Protein AF-A0AAW5D1I9-F1 (afdb_monomer_lite)

Secondary structure (DSSP, 8-state):
--TT--S-HHHHHHHHHHHHHHHHHHHHHHHHHHTTSTTHHHHHHHHHHHHHHHS-HHHHTTS-TTHHHHHHHHHHHHHHHHHHHHH---HHHHHHHHHHHHHHHTT-PPPPPPGGGTTSGGGTTS-GGGG--HHHHHHHHHHHHHHHHHT--THHHHHHHHHHHHHHHTTTTTTPPPGGGT-B-TTSEEEEEE--HHHHHHHHHHHHSGGGGTSSS-HHHHHHHTSHHHHTTT--S-HHHHHHHHHHHTTSPPSS-GGGGSS----SSGGGT-EEEEEEEE--PPPPSEEEETTEEEE-HHHHHTT------SS----SS---HHHHHHHHHHTS-TTTTT-HHHHHTT--

Sequence (352 aa):
MDPSNTFSKAEKAAAYEKWHALDQRALSELKRNALNDDNAMTSFEAALYTHSQTFSELGKAMLPDDYLSQAQSHFESALQDMNLSAHTMSNQAEHYYSLMVTDLFAGNEPKVHNGAEGMSSHNLERSNYDFLTHKDRFMLADMYQYADKNDIDFEYIQKLASDIGNYRRHDDGKLLSNFNEGHFNTEGQKLTVAFTQRDQASIDRLMNNDALSSSALDAGFVSFITDPGLGALSHQGSYQFLAHIAEVTAGIATSDSATQFKTFTEASSINERYVMTQSEESISLPEPDVTCKNGVCEVTEKGRKNGVTLTQNTQVLAPPIEFKPAQFDTLLHLQTDPDIQKSVWFEWLLEK

Structure (mmCIF, N/CA/C/O backbone):
data_AF-A0AAW5D1I9-F1
#
_entry.id   AF-A0AAW5D1I9-F1
#
loop_
_atom_site.group_PDB
_atom_site.id
_atom_site.type_symbol
_atom_site.label_atom_id
_atom_site.label_alt_id
_atom_site.label_comp_id
_atom_site.label_asym_id
_atom_site.label_entity_id
_atom_site.label_seq_id
_atom_site.pdbx_PDB_ins_code
_atom_site.Cartn_x
_atom_site.Cartn_y
_atom_site.Cartn_z
_atom_site.occupancy
_atom_site.B_iso_or_equiv
_atom_site.auth_seq_id
_atom_site.auth_comp_id
_atom_site.auth_asym_id
_atom_site.auth_atom_id
_atom_site.pdbx_PDB_model_num
ATOM 1 N N . MET A 1 1 ? 37.135 -8.960 9.702 1.00 53.12 1 MET A N 1
ATOM 2 C CA . MET A 1 1 ? 36.956 -8.893 8.246 1.00 53.12 1 MET A CA 1
ATOM 3 C C . MET A 1 1 ? 38.333 -8.557 7.762 1.00 53.12 1 MET A C 1
ATOM 5 O O . MET A 1 1 ? 38.822 -7.503 8.141 1.00 53.12 1 MET A O 1
ATOM 9 N N . ASP A 1 2 ? 38.965 -9.496 7.057 1.00 48.34 2 ASP A N 1
ATOM 10 C CA . ASP A 1 2 ? 40.226 -9.254 6.362 1.00 48.34 2 ASP A CA 1
ATOM 11 C C . ASP A 1 2 ? 41.348 -8.693 7.258 1.00 48.34 2 ASP A C 1
ATOM 13 O O . ASP A 1 2 ? 41.690 -7.512 7.203 1.00 48.34 2 ASP A O 1
ATOM 17 N N . PRO A 1 3 ? 41.955 -9.560 8.093 1.00 51.09 3 PRO A N 1
ATOM 18 C CA . PRO A 1 3 ? 43.163 -9.207 8.844 1.00 51.09 3 PRO A CA 1
ATOM 19 C C . PRO A 1 3 ? 44.322 -8.752 7.932 1.00 51.09 3 PRO A C 1
ATOM 21 O O . PRO A 1 3 ? 45.296 -8.186 8.417 1.00 51.09 3 PRO A O 1
ATOM 24 N N . SER A 1 4 ? 44.200 -8.970 6.618 1.00 54.25 4 SER A N 1
ATOM 25 C CA . SER A 1 4 ? 45.097 -8.527 5.548 1.00 54.25 4 SER A CA 1
ATOM 26 C C . SER A 1 4 ? 44.778 -7.144 4.945 1.00 54.25 4 SER A C 1
ATOM 28 O O . SER A 1 4 ? 45.554 -6.663 4.125 1.00 54.25 4 SER A O 1
ATOM 30 N N . ASN A 1 5 ? 43.680 -6.490 5.341 1.00 56.78 5 ASN A N 1
ATOM 31 C CA . ASN A 1 5 ? 43.184 -5.204 4.822 1.00 56.78 5 ASN A CA 1
ATOM 32 C C . ASN A 1 5 ? 43.062 -5.079 3.273 1.00 56.78 5 ASN A C 1
ATOM 34 O O . ASN A 1 5 ? 43.173 -3.988 2.717 1.00 56.78 5 ASN A O 1
ATOM 38 N N . THR A 1 6 ? 42.836 -6.198 2.586 1.00 59.97 6 THR A N 1
ATOM 39 C CA . THR A 1 6 ? 42.600 -6.371 1.146 1.00 59.97 6 THR A CA 1
ATOM 40 C C . THR A 1 6 ? 41.190 -6.051 0.616 1.00 59.97 6 THR A C 1
ATOM 42 O O . THR A 1 6 ? 41.076 -5.783 -0.576 1.00 59.97 6 THR A O 1
ATOM 45 N N . PHE A 1 7 ? 40.124 -6.039 1.427 1.00 60.44 7 PHE A N 1
ATOM 46 C CA . PHE A 1 7 ? 38.768 -5.708 0.952 1.00 60.44 7 PHE A CA 1
ATOM 47 C C . PHE A 1 7 ? 38.506 -4.200 0.956 1.00 60.44 7 PHE A C 1
ATOM 49 O O . PHE A 1 7 ? 38.794 -3.490 1.932 1.00 60.44 7 PHE A O 1
ATOM 56 N N . SER A 1 8 ? 37.865 -3.723 -0.110 1.00 73.12 8 SER A N 1
ATOM 57 C CA . SER A 1 8 ? 37.381 -2.351 -0.222 1.00 73.12 8 SER A CA 1
ATOM 58 C C . SER A 1 8 ? 36.267 -2.054 0.792 1.00 73.12 8 SER A C 1
ATOM 60 O O . SER A 1 8 ? 35.604 -2.943 1.330 1.00 73.12 8 SER A O 1
ATOM 62 N N . LYS A 1 9 ? 36.028 -0.764 1.055 1.00 71.06 9 LYS A N 1
ATOM 63 C CA . LYS A 1 9 ? 34.953 -0.315 1.956 1.00 71.06 9 LYS A CA 1
ATOM 64 C C . LYS A 1 9 ? 33.563 -0.761 1.471 1.00 71.06 9 LYS A C 1
ATOM 66 O O . LYS A 1 9 ? 32.724 -1.096 2.299 1.00 71.06 9 LYS A O 1
ATOM 71 N N . ALA A 1 10 ? 33.347 -0.797 0.155 1.00 70.75 10 ALA A N 1
ATOM 72 C CA . ALA A 1 10 ? 32.086 -1.225 -0.451 1.00 70.75 10 ALA A CA 1
ATOM 73 C C . ALA A 1 10 ? 31.831 -2.728 -0.252 1.00 70.75 10 ALA A C 1
ATOM 75 O O . ALA A 1 10 ? 30.732 -3.121 0.122 1.00 70.75 10 ALA A O 1
ATOM 76 N N . GLU A 1 11 ? 32.858 -3.567 -0.407 1.00 67.88 11 GLU A N 1
ATOM 77 C CA . GLU A 1 11 ? 32.741 -5.015 -0.177 1.00 67.88 11 GLU A CA 1
ATOM 78 C C . GLU A 1 11 ? 32.475 -5.342 1.297 1.00 67.88 11 GLU A C 1
ATOM 80 O O . GLU A 1 11 ? 31.689 -6.238 1.601 1.00 67.88 11 GLU A O 1
ATOM 85 N N . LYS A 1 12 ? 33.080 -4.584 2.222 1.00 62.62 12 LYS A N 1
ATOM 86 C CA . LYS A 1 12 ? 32.812 -4.704 3.664 1.00 62.62 12 LYS A CA 1
ATOM 87 C C . LYS A 1 12 ? 31.361 -4.332 4.001 1.00 62.62 12 LYS A C 1
ATOM 89 O O . LYS A 1 12 ? 30.734 -5.039 4.784 1.00 62.62 12 LYS A O 1
ATOM 94 N N . ALA A 1 13 ? 30.819 -3.277 3.388 1.00 68.81 13 ALA A N 1
ATOM 95 C CA . ALA A 1 13 ? 29.424 -2.869 3.569 1.00 68.81 13 ALA A CA 1
ATOM 96 C C . ALA A 1 13 ? 28.438 -3.909 3.007 1.00 68.81 13 ALA A C 1
ATOM 98 O O . ALA A 1 13 ? 27.577 -4.381 3.741 1.00 68.81 13 ALA A O 1
ATOM 99 N N . ALA A 1 14 ? 28.633 -4.365 1.766 1.00 69.25 14 ALA A N 1
ATOM 100 C CA . ALA A 1 14 ? 27.767 -5.371 1.144 1.00 69.25 14 ALA A CA 1
ATOM 101 C C . ALA A 1 14 ? 27.781 -6.716 1.898 1.00 69.25 14 ALA A C 1
ATOM 103 O O . ALA A 1 14 ? 26.759 -7.392 2.028 1.00 69.25 14 ALA A O 1
ATOM 104 N N . ALA A 1 15 ? 28.942 -7.116 2.427 1.00 65.06 15 ALA A N 1
ATOM 105 C CA . ALA A 1 15 ? 29.051 -8.315 3.250 1.00 65.06 15 ALA A CA 1
ATOM 106 C C . ALA A 1 15 ? 28.348 -8.157 4.610 1.00 65.06 15 ALA A C 1
ATOM 108 O O . ALA A 1 15 ? 27.733 -9.117 5.076 1.00 65.06 15 ALA A O 1
ATOM 109 N N . TYR A 1 16 ? 28.401 -6.966 5.218 1.00 68.25 16 TYR A N 1
ATOM 110 C CA . TYR A 1 16 ? 27.647 -6.659 6.435 1.00 68.25 16 TYR A CA 1
ATOM 111 C C . TYR A 1 16 ? 26.138 -6.681 6.181 1.00 68.25 16 TYR A C 1
ATOM 113 O O . TYR A 1 16 ? 25.425 -7.366 6.904 1.00 68.25 16 TYR A O 1
ATOM 121 N N . GLU A 1 17 ? 25.656 -6.023 5.126 1.00 70.19 17 GLU A N 1
ATOM 122 C CA . GLU A 1 17 ? 24.233 -5.998 4.760 1.00 70.19 17 GLU A CA 1
ATOM 123 C C . GLU A 1 17 ? 23.683 -7.408 4.526 1.00 70.19 17 GLU A C 1
ATOM 125 O O . GLU A 1 17 ? 22.643 -7.778 5.069 1.00 70.19 17 GLU A O 1
ATOM 130 N N . LYS A 1 18 ? 24.421 -8.239 3.778 1.00 70.75 18 LYS A N 1
ATOM 131 C CA . LYS A 1 18 ? 24.025 -9.627 3.520 1.00 70.75 18 LYS A CA 1
ATOM 132 C C . LYS A 1 18 ? 24.001 -10.471 4.792 1.00 70.75 18 LYS A C 1
ATOM 134 O O . LYS A 1 18 ? 23.096 -11.284 4.968 1.00 70.75 18 LYS A O 1
ATOM 139 N N . TRP A 1 19 ? 24.997 -10.311 5.662 1.00 77.81 19 TRP A N 1
ATOM 140 C CA . TRP A 1 19 ? 25.036 -11.012 6.944 1.00 77.81 19 TRP A CA 1
ATOM 141 C C . TRP A 1 19 ? 23.897 -10.555 7.864 1.00 77.81 19 TRP A C 1
ATOM 143 O O . TRP A 1 19 ? 23.190 -11.395 8.411 1.00 77.81 19 TRP A O 1
ATOM 153 N N . HIS A 1 20 ? 23.660 -9.246 7.955 1.00 73.88 20 HIS A N 1
ATOM 154 C CA . HIS A 1 20 ? 22.595 -8.660 8.762 1.00 73.88 20 HIS A CA 1
ATOM 155 C C . HIS A 1 20 ? 21.210 -9.119 8.289 1.00 73.88 20 HIS A C 1
ATOM 157 O O . HIS A 1 20 ? 20.388 -9.511 9.107 1.00 73.88 20 HIS A O 1
ATOM 163 N N . ALA A 1 21 ? 20.963 -9.173 6.976 1.00 66.00 21 ALA A N 1
ATOM 164 C CA . ALA A 1 21 ? 19.706 -9.684 6.427 1.00 66.00 21 ALA A CA 1
ATOM 165 C C . ALA A 1 21 ? 19.456 -11.164 6.779 1.00 66.00 21 ALA A C 1
ATOM 167 O O . ALA A 1 21 ? 18.332 -11.550 7.104 1.00 66.00 21 ALA A O 1
ATOM 168 N N . LEU A 1 22 ? 20.499 -12.002 6.740 1.00 70.81 22 LEU A N 1
ATOM 169 C CA . LEU A 1 22 ? 20.405 -13.404 7.162 1.00 70.81 22 LEU A CA 1
ATOM 170 C C . LEU A 1 22 ? 20.140 -13.529 8.664 1.00 70.81 22 LEU A C 1
ATOM 172 O O . LEU A 1 22 ? 19.340 -14.370 9.071 1.00 70.81 22 LEU A O 1
ATOM 176 N N . ASP A 1 23 ? 20.772 -12.679 9.470 1.00 78.75 23 ASP A N 1
ATOM 177 C CA . ASP A 1 23 ? 20.541 -12.641 10.910 1.00 78.75 23 ASP A CA 1
ATOM 178 C C . ASP A 1 23 ? 19.109 -12.207 11.255 1.00 78.75 23 ASP A C 1
ATOM 180 O O . ASP A 1 23 ? 18.431 -12.876 12.030 1.00 78.75 23 ASP A O 1
ATOM 184 N N . GLN A 1 24 ? 18.590 -11.163 10.604 1.00 74.94 24 GLN A N 1
ATOM 185 C CA . GLN A 1 24 ? 17.201 -10.726 10.783 1.00 74.94 24 GLN A CA 1
ATOM 186 C C . GLN A 1 24 ? 16.189 -11.817 10.397 1.00 74.94 24 GLN A C 1
ATOM 188 O O . GLN A 1 24 ? 15.170 -11.990 11.073 1.00 74.94 24 GLN A O 1
ATOM 193 N N . ARG A 1 25 ? 16.477 -12.609 9.353 1.00 69.00 25 ARG A N 1
ATOM 194 C CA . ARG A 1 25 ? 15.656 -13.779 9.000 1.00 69.00 25 ARG A CA 1
ATOM 195 C C . ARG A 1 25 ? 15.677 -14.835 10.110 1.00 69.00 25 ARG A C 1
ATOM 197 O O . ARG A 1 25 ? 14.614 -15.322 10.493 1.00 69.00 25 ARG A O 1
ATOM 204 N N . ALA A 1 26 ? 16.854 -15.157 10.645 1.00 73.12 26 ALA A N 1
ATOM 205 C CA . ALA A 1 26 ? 16.985 -16.120 11.736 1.00 73.12 26 ALA A CA 1
ATOM 206 C C . ALA A 1 26 ? 16.280 -15.633 13.013 1.00 73.12 26 ALA A C 1
ATOM 208 O O . ALA A 1 26 ? 15.524 -16.386 13.622 1.00 73.12 26 ALA A O 1
ATOM 209 N N . LEU A 1 27 ? 16.424 -14.356 13.377 1.00 75.88 27 LEU A N 1
ATOM 210 C CA . LEU A 1 27 ? 15.706 -13.752 14.503 1.00 75.88 27 LEU A CA 1
ATOM 211 C C . LEU A 1 27 ? 14.188 -13.894 14.356 1.00 75.88 27 LEU A C 1
ATOM 213 O O . LEU A 1 27 ? 13.511 -14.258 15.316 1.00 75.88 27 LEU A O 1
ATOM 217 N N . SER A 1 28 ? 13.648 -13.666 13.159 1.00 72.12 28 SER A N 1
ATOM 218 C CA . SER A 1 28 ? 12.223 -13.871 12.880 1.00 72.12 28 SER A CA 1
ATOM 219 C C . SER A 1 28 ? 11.787 -15.331 13.068 1.00 72.12 28 SER A C 1
ATOM 221 O O . SER A 1 28 ? 10.708 -15.587 13.600 1.00 72.12 28 SER A O 1
ATOM 223 N N . GLU A 1 29 ? 12.615 -16.310 12.697 1.00 72.56 29 GLU A N 1
ATOM 224 C CA . GLU A 1 29 ? 12.356 -17.735 12.963 1.00 72.56 29 GLU A CA 1
ATOM 225 C C . GLU A 1 29 ? 12.378 -18.077 14.454 1.00 72.56 29 GLU A C 1
ATOM 227 O O . GLU A 1 29 ? 11.485 -18.778 14.933 1.00 72.56 29 GLU A O 1
ATOM 232 N N . LEU A 1 30 ? 13.345 -17.547 15.204 1.00 78.62 30 LEU A N 1
ATOM 233 C CA . LEU A 1 30 ? 13.434 -17.755 16.651 1.00 78.62 30 LEU A CA 1
ATOM 234 C C . LEU A 1 30 ? 12.198 -17.197 17.363 1.00 78.62 30 LEU A C 1
ATOM 236 O O . LEU A 1 30 ? 11.619 -17.888 18.200 1.00 78.62 30 LEU A O 1
ATOM 240 N N . LYS A 1 31 ? 11.745 -15.995 16.976 1.00 80.81 31 LYS A N 1
ATOM 241 C CA . LYS A 1 31 ? 10.496 -15.397 17.476 1.00 80.81 31 LYS A CA 1
ATOM 242 C C . LYS A 1 31 ? 9.293 -16.291 17.168 1.00 80.81 31 LYS A C 1
ATOM 244 O O . LYS A 1 31 ? 8.523 -16.602 18.071 1.00 80.81 31 LYS A O 1
ATOM 249 N N . ARG A 1 32 ? 9.154 -16.760 15.919 1.00 71.00 32 ARG A N 1
ATOM 250 C CA . ARG A 1 32 ? 8.063 -17.668 15.503 1.00 71.00 32 ARG A CA 1
ATOM 251 C C . ARG A 1 32 ? 8.026 -18.949 16.336 1.00 71.00 32 ARG A C 1
ATOM 253 O O . ARG A 1 32 ? 6.953 -19.370 16.756 1.00 71.00 32 ARG A O 1
ATOM 260 N N . ASN A 1 33 ? 9.180 -19.568 16.567 1.00 72.62 33 ASN A N 1
ATOM 261 C CA . ASN A 1 33 ? 9.266 -20.814 17.325 1.00 72.62 33 ASN A CA 1
ATOM 262 C C . ASN A 1 33 ? 8.936 -20.601 18.803 1.00 72.62 33 ASN A C 1
ATOM 264 O O . ASN A 1 33 ? 8.195 -21.395 19.378 1.00 72.62 33 ASN A O 1
ATOM 268 N N . ALA A 1 34 ? 9.435 -19.511 19.384 1.00 78.44 34 ALA A N 1
ATOM 269 C CA . ALA A 1 34 ? 9.194 -19.162 20.774 1.00 78.44 34 ALA A CA 1
ATOM 270 C C . ALA A 1 34 ? 7.712 -18.905 21.078 1.00 78.44 34 ALA A C 1
ATOM 272 O O . ALA A 1 34 ? 7.235 -19.294 22.134 1.00 78.44 34 ALA A O 1
ATOM 273 N N . LEU A 1 35 ? 6.957 -18.325 20.141 1.00 77.69 35 LEU A N 1
ATOM 274 C CA . LEU A 1 35 ? 5.519 -18.071 20.314 1.00 77.69 35 LEU A CA 1
ATOM 275 C C . LEU A 1 35 ? 4.651 -19.335 20.417 1.00 77.69 35 LEU A C 1
ATOM 277 O O . LEU A 1 35 ? 3.490 -19.232 20.799 1.00 77.69 35 LEU A O 1
ATOM 281 N N . ASN A 1 36 ? 5.181 -20.514 20.080 1.00 76.12 36 ASN A N 1
ATOM 282 C CA . ASN A 1 36 ? 4.469 -21.784 20.260 1.00 76.12 36 ASN A CA 1
ATOM 283 C C . ASN A 1 36 ? 4.712 -22.419 21.641 1.00 76.12 36 ASN A C 1
ATOM 285 O O . ASN A 1 36 ? 4.215 -23.516 21.891 1.00 76.12 36 ASN A O 1
ATOM 289 N N . ASP A 1 37 ? 5.506 -21.775 22.498 1.00 76.50 37 ASP A N 1
ATOM 290 C CA . ASP A 1 37 ? 5.815 -22.231 23.849 1.00 76.50 37 ASP A CA 1
ATOM 291 C C . ASP A 1 37 ? 4.968 -21.474 24.882 1.00 76.50 37 ASP A C 1
ATOM 293 O O . ASP A 1 37 ? 4.773 -20.261 24.771 1.00 76.50 37 ASP A O 1
ATOM 297 N N . ASP A 1 38 ? 4.512 -22.180 25.918 1.00 75.44 38 ASP A N 1
ATOM 298 C CA . ASP A 1 38 ? 3.767 -21.610 27.046 1.00 75.44 38 ASP A CA 1
ATOM 299 C C . ASP A 1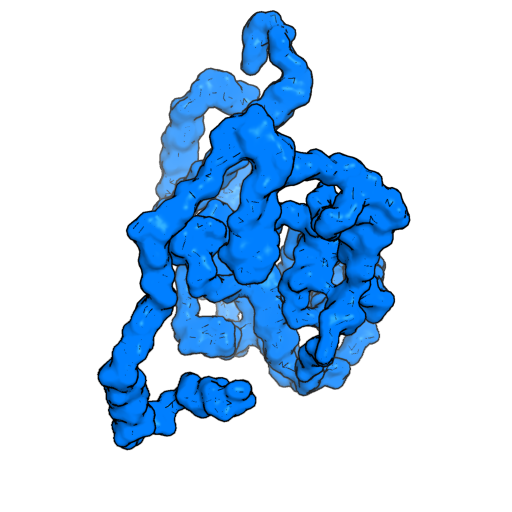 38 ? 4.573 -20.520 27.776 1.00 75.44 38 ASP A C 1
ATOM 301 O O . ASP A 1 38 ? 4.000 -19.630 28.406 1.00 75.44 38 ASP A O 1
ATOM 305 N N . ASN A 1 39 ? 5.908 -20.562 27.678 1.00 85.44 39 ASN A N 1
ATOM 306 C CA . ASN A 1 39 ? 6.801 -19.527 28.188 1.00 85.44 39 ASN A CA 1
ATOM 307 C C . ASN A 1 39 ? 7.647 -18.903 27.066 1.00 85.44 39 ASN A C 1
ATOM 309 O O . ASN A 1 39 ? 8.879 -18.989 27.050 1.00 85.44 39 ASN A O 1
ATOM 313 N N . ALA A 1 40 ? 6.956 -18.252 26.125 1.00 82.06 40 ALA A N 1
ATOM 314 C CA . ALA A 1 40 ? 7.537 -17.686 24.912 1.00 82.06 40 ALA A CA 1
ATOM 315 C C . ALA A 1 40 ? 8.777 -16.809 25.150 1.00 82.06 40 ALA A C 1
ATOM 317 O O . ALA A 1 40 ? 9.751 -16.924 24.409 1.00 82.06 40 ALA A O 1
ATOM 318 N N . MET A 1 41 ? 8.791 -15.966 26.190 1.00 87.94 41 MET A N 1
ATOM 319 C CA . MET A 1 41 ? 9.948 -15.111 26.493 1.00 87.94 41 MET A CA 1
ATOM 320 C C . MET A 1 41 ? 11.185 -15.942 26.846 1.00 87.94 41 MET A C 1
ATOM 322 O O . MET A 1 41 ? 12.235 -15.781 26.229 1.00 87.94 41 MET A O 1
ATOM 326 N N . THR A 1 42 ? 11.054 -16.896 27.769 1.00 89.25 42 THR A N 1
ATOM 327 C CA . THR A 1 42 ? 12.166 -17.777 28.152 1.00 89.25 42 THR A CA 1
ATOM 328 C C . THR A 1 42 ? 12.649 -18.631 26.977 1.00 89.25 42 THR A C 1
ATOM 330 O O . THR A 1 42 ? 13.855 -18.819 26.800 1.00 89.25 42 THR A O 1
ATOM 333 N N . SER A 1 43 ? 11.735 -19.108 26.132 1.00 85.00 43 SER A N 1
ATOM 334 C CA . SER A 1 43 ? 12.094 -19.913 24.960 1.00 85.00 43 SER A CA 1
ATOM 335 C C . SER A 1 43 ? 12.789 -19.087 23.879 1.00 85.00 43 SER A C 1
ATOM 337 O O . SER A 1 43 ? 13.755 -19.560 23.275 1.00 85.00 43 SER A O 1
ATOM 339 N N . PHE A 1 44 ? 12.386 -17.828 23.690 1.00 90.25 44 PHE A N 1
ATOM 340 C CA . PHE A 1 44 ? 13.094 -16.895 22.819 1.00 90.25 44 PHE A CA 1
ATOM 341 C C . PHE A 1 44 ? 14.491 -16.567 23.348 1.00 90.25 44 PHE A C 1
ATOM 343 O O . PHE A 1 44 ? 15.452 -16.640 22.588 1.00 90.25 44 PHE A O 1
ATOM 350 N N . GLU A 1 45 ? 14.633 -16.267 24.641 1.00 93.25 45 GLU A N 1
ATOM 351 C CA . GLU A 1 45 ? 15.929 -15.972 25.265 1.00 93.25 45 GLU A CA 1
ATOM 352 C C . GLU A 1 45 ? 16.926 -17.124 25.095 1.00 93.25 45 GLU A C 1
ATOM 354 O O . GLU A 1 45 ? 18.073 -16.904 24.693 1.00 93.25 45 GLU A O 1
ATOM 359 N N . ALA A 1 46 ? 16.488 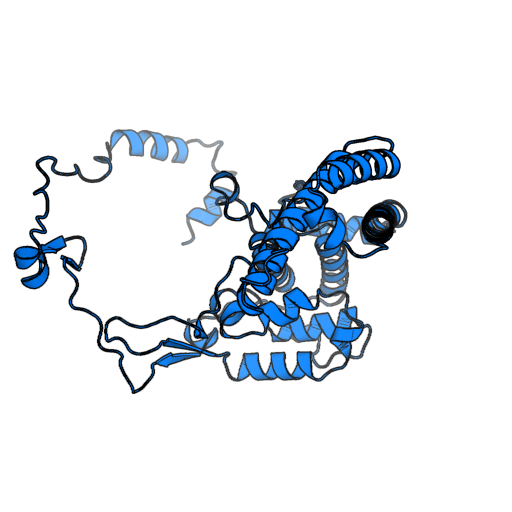-18.362 25.342 1.00 91.94 46 ALA A N 1
ATOM 360 C CA . ALA A 1 46 ? 17.321 -19.551 25.187 1.00 91.94 46 ALA A CA 1
ATOM 361 C C . ALA A 1 46 ? 17.739 -19.784 23.723 1.00 91.94 46 ALA A C 1
ATOM 363 O O . ALA A 1 46 ? 18.900 -20.110 23.436 1.00 91.94 46 ALA A O 1
ATOM 364 N N . ALA A 1 47 ? 16.807 -19.595 22.787 1.00 88.50 47 ALA A N 1
ATOM 365 C CA . ALA A 1 47 ? 17.050 -19.791 21.364 1.00 88.50 47 ALA A CA 1
ATOM 366 C C . ALA A 1 47 ? 17.952 -18.685 20.782 1.00 88.50 47 ALA A C 1
ATOM 368 O O . ALA A 1 47 ? 18.888 -18.982 20.040 1.00 88.50 47 ALA A O 1
ATOM 369 N N . LEU A 1 48 ? 17.742 -17.430 21.189 1.00 91.50 48 LEU A N 1
ATOM 370 C CA . LEU A 1 48 ? 18.571 -16.275 20.843 1.00 91.50 48 LEU A CA 1
ATOM 371 C C . LEU A 1 48 ? 19.999 -16.424 21.374 1.00 91.50 48 LEU A C 1
ATOM 373 O O . LEU A 1 48 ? 20.964 -16.197 20.639 1.00 91.50 48 LEU A O 1
ATOM 377 N N . TYR A 1 49 ? 20.148 -16.851 22.630 1.00 91.75 49 TYR A N 1
ATOM 378 C CA . TYR A 1 49 ? 21.462 -17.126 23.198 1.00 91.75 49 TYR A CA 1
ATOM 379 C C . TYR A 1 49 ? 22.184 -18.203 22.385 1.00 91.75 49 TYR A C 1
ATOM 381 O O . TYR A 1 49 ? 23.321 -17.992 21.963 1.00 91.75 49 TYR A O 1
ATOM 389 N N . THR A 1 50 ? 21.506 -19.314 22.085 1.00 91.69 50 THR A N 1
ATOM 390 C CA . THR A 1 50 ? 22.068 -20.404 21.275 1.00 91.69 50 THR A CA 1
ATOM 391 C C . THR A 1 50 ? 22.484 -19.915 19.886 1.00 91.69 50 THR A C 1
ATOM 393 O O . THR A 1 50 ? 23.616 -20.164 19.474 1.00 91.69 50 THR A O 1
ATOM 396 N N . HIS A 1 51 ? 21.621 -19.159 19.200 1.00 89.62 51 HIS A N 1
ATOM 397 C CA . HIS A 1 51 ? 21.899 -18.553 17.893 1.00 89.62 51 HIS A CA 1
ATOM 398 C C . HIS A 1 51 ? 23.150 -17.671 17.922 1.00 89.62 51 HIS A C 1
ATOM 400 O O . HIS A 1 51 ? 24.060 -17.876 17.118 1.00 89.62 51 HIS A O 1
ATOM 406 N N . SER A 1 52 ? 23.281 -16.789 18.918 1.00 86.62 52 SER A N 1
ATOM 407 C CA . SER A 1 52 ? 24.456 -15.915 19.056 1.00 86.62 52 SER A CA 1
ATOM 408 C C . SER A 1 52 ? 25.777 -16.679 19.238 1.00 86.62 52 SER A C 1
ATOM 410 O O . SER A 1 52 ? 26.836 -16.225 18.795 1.00 86.62 52 SER A O 1
ATOM 412 N N . GLN A 1 53 ? 25.731 -17.874 19.843 1.00 87.12 53 GLN A N 1
ATOM 413 C CA . GLN A 1 53 ? 26.914 -18.724 19.996 1.00 87.12 53 GLN A CA 1
ATOM 414 C C . GLN A 1 53 ? 27.329 -19.413 18.694 1.00 87.12 53 GLN A C 1
ATOM 416 O O . GLN A 1 53 ? 28.498 -19.777 18.559 1.00 87.12 53 GLN A O 1
ATOM 421 N N . THR A 1 54 ? 26.417 -19.561 17.727 1.00 85.50 54 THR A N 1
ATOM 422 C CA . THR A 1 54 ? 26.733 -20.150 16.413 1.00 85.50 54 THR A CA 1
ATOM 423 C C . THR A 1 54 ? 27.504 -19.204 15.497 1.00 85.50 54 THR A C 1
ATOM 425 O O . THR A 1 54 ? 28.082 -19.641 14.499 1.00 85.50 54 THR A O 1
ATOM 428 N N . PHE A 1 55 ? 27.556 -17.911 15.827 1.00 83.00 55 PHE A N 1
ATOM 429 C CA . PHE A 1 55 ? 28.315 -16.957 15.038 1.00 83.00 55 PHE A CA 1
ATOM 430 C C . PHE A 1 55 ? 29.810 -17.238 15.107 1.00 83.00 55 PHE A C 1
ATOM 432 O O . PHE A 1 55 ? 30.386 -17.492 16.166 1.00 83.00 55 PHE A O 1
ATOM 439 N N . SER A 1 56 ? 30.460 -17.108 13.952 1.00 80.31 56 SER A N 1
ATOM 440 C CA . SER A 1 56 ? 31.918 -17.034 13.896 1.00 80.31 56 SER A CA 1
ATOM 441 C C . SER A 1 56 ? 32.435 -15.858 14.735 1.00 80.31 56 SER A C 1
ATOM 443 O O . SER A 1 56 ? 31.723 -14.872 14.926 1.00 80.31 56 SER A O 1
ATOM 445 N N . GLU A 1 57 ? 33.701 -15.907 15.154 1.00 74.12 57 GLU A N 1
ATOM 446 C CA . GLU A 1 57 ? 34.380 -14.786 15.834 1.00 74.12 57 GLU A CA 1
ATOM 447 C C . GLU A 1 57 ? 34.215 -13.459 15.084 1.00 74.12 57 GLU A C 1
ATOM 449 O O . GLU A 1 57 ? 34.054 -12.393 15.672 1.00 74.12 57 GLU A O 1
ATOM 454 N N . LEU A 1 58 ? 34.188 -13.536 13.753 1.00 65.81 58 LEU A N 1
ATOM 455 C CA . LEU A 1 58 ? 33.951 -12.384 12.909 1.00 65.81 58 LEU A CA 1
ATOM 456 C C . LEU A 1 58 ? 32.507 -11.865 12.989 1.00 65.81 58 LEU A C 1
ATOM 458 O O . LEU A 1 58 ? 32.310 -10.657 13.017 1.00 65.81 58 LEU A O 1
ATOM 462 N N . GLY A 1 59 ? 31.516 -12.756 13.021 1.00 67.81 59 GLY A N 1
ATOM 463 C CA . GLY A 1 59 ? 30.112 -12.374 13.195 1.00 67.81 59 GLY A CA 1
ATOM 464 C C . GLY A 1 59 ? 29.868 -11.738 14.562 1.00 67.81 59 GLY A C 1
ATOM 465 O O . GLY A 1 59 ? 29.207 -10.712 14.646 1.00 67.81 59 GLY A O 1
ATOM 466 N N . LYS A 1 60 ? 30.498 -12.271 15.617 1.00 76.81 60 LYS A N 1
ATOM 467 C CA . LYS A 1 60 ? 30.427 -11.692 16.967 1.00 76.81 60 LYS A CA 1
ATOM 468 C C . LYS A 1 60 ? 30.991 -10.272 17.022 1.00 76.81 60 LYS A C 1
ATOM 470 O O . LYS A 1 60 ? 30.393 -9.413 17.651 1.00 76.81 60 LYS A O 1
ATOM 475 N N . ALA A 1 61 ? 32.083 -10.003 16.304 1.00 73.25 61 ALA A N 1
ATOM 476 C CA . ALA A 1 61 ? 32.671 -8.665 16.212 1.00 73.25 61 ALA A CA 1
ATOM 477 C C . ALA A 1 61 ? 31.833 -7.648 15.402 1.00 73.25 61 ALA A C 1
ATOM 479 O O . ALA A 1 61 ? 32.179 -6.469 15.383 1.00 73.25 61 ALA A O 1
ATOM 480 N N . MET A 1 62 ? 30.785 -8.088 14.693 1.00 70.19 62 MET A N 1
ATOM 481 C CA . MET A 1 62 ? 29.862 -7.222 13.938 1.00 70.19 62 MET A CA 1
ATOM 482 C C . MET A 1 62 ? 28.577 -6.902 14.693 1.00 70.19 62 MET A C 1
ATOM 484 O O . MET A 1 62 ? 27.812 -6.045 14.246 1.00 70.19 62 MET A O 1
ATOM 488 N N . LEU A 1 63 ? 28.313 -7.608 15.790 1.00 74.50 63 LEU A N 1
ATOM 489 C CA . LEU A 1 63 ? 27.139 -7.355 16.603 1.00 74.50 63 LEU A CA 1
ATOM 490 C C . LEU A 1 63 ? 27.321 -6.053 17.390 1.00 74.50 63 LEU A C 1
ATOM 492 O O . LEU A 1 63 ? 28.413 -5.799 17.900 1.00 74.50 63 LEU A O 1
ATOM 496 N N . PRO A 1 64 ? 26.253 -5.258 17.543 1.00 78.56 64 PRO A N 1
ATOM 497 C CA . PRO A 1 64 ? 26.183 -4.264 18.603 1.00 78.56 64 PRO A CA 1
ATOM 498 C C . PRO A 1 64 ? 26.433 -4.910 19.973 1.00 78.56 64 PRO A C 1
ATOM 500 O O . PRO A 1 64 ? 25.982 -6.032 20.218 1.00 78.56 64 PRO A O 1
ATOM 503 N N . ASP A 1 65 ? 27.098 -4.194 20.884 1.00 83.25 65 ASP A N 1
ATOM 504 C CA . ASP A 1 65 ? 27.362 -4.673 22.253 1.00 83.25 65 ASP A CA 1
ATOM 505 C C . ASP A 1 65 ? 26.066 -5.022 23.014 1.00 83.25 65 ASP A C 1
ATOM 507 O O . ASP A 1 65 ? 26.063 -5.846 23.928 1.00 83.25 65 ASP A O 1
ATOM 511 N N . ASP A 1 66 ? 24.948 -4.421 22.608 1.00 86.31 66 ASP A N 1
ATOM 512 C CA . ASP A 1 66 ? 23.610 -4.576 23.170 1.00 86.31 66 ASP A CA 1
ATOM 513 C C . ASP A 1 66 ? 22.678 -5.457 22.318 1.00 86.31 66 ASP A C 1
ATOM 515 O O . ASP A 1 66 ? 21.473 -5.497 22.571 1.00 86.31 66 ASP A O 1
ATOM 519 N N . TYR A 1 67 ? 23.209 -6.202 21.342 1.00 86.62 67 TYR A N 1
ATOM 520 C CA . TYR A 1 67 ? 22.429 -7.028 20.412 1.00 86.62 67 TYR A CA 1
ATOM 521 C C . TYR A 1 67 ? 21.402 -7.939 21.101 1.00 86.62 67 TYR A C 1
ATOM 523 O O . TYR A 1 67 ? 20.229 -7.955 20.727 1.00 86.62 67 TYR A O 1
ATOM 531 N N . LEU A 1 68 ? 21.832 -8.690 22.124 1.00 87.00 68 LEU A N 1
ATOM 532 C CA . LEU A 1 68 ? 20.957 -9.629 22.832 1.00 87.00 68 LEU A CA 1
ATOM 533 C C . LEU A 1 68 ? 19.834 -8.891 23.565 1.00 87.00 68 LEU A C 1
ATOM 535 O O . LEU A 1 68 ? 18.672 -9.269 23.442 1.00 87.00 68 LEU A O 1
ATOM 539 N N . SER A 1 69 ? 20.172 -7.808 24.267 1.00 87.38 69 SER A N 1
ATOM 540 C CA . SER A 1 69 ? 19.196 -6.983 24.981 1.00 87.38 69 SER A CA 1
ATOM 541 C C . SER A 1 69 ? 18.223 -6.274 24.039 1.00 87.38 69 SER A C 1
ATOM 543 O O . SER A 1 69 ? 17.036 -6.208 24.345 1.00 87.38 69 SER A O 1
ATOM 545 N N . GLN A 1 70 ? 18.681 -5.796 22.876 1.00 83.81 70 GLN A N 1
ATOM 546 C CA . GLN A 1 70 ? 17.803 -5.204 21.866 1.00 83.81 70 GLN A CA 1
ATOM 547 C C . GLN A 1 70 ? 16.829 -6.249 21.319 1.00 83.81 70 GLN A C 1
ATOM 549 O O . GLN A 1 70 ? 15.620 -6.026 21.317 1.00 83.81 70 GLN A O 1
ATOM 554 N N . ALA A 1 71 ? 17.325 -7.416 20.897 1.00 83.38 71 ALA A N 1
ATOM 555 C CA . ALA A 1 71 ? 16.480 -8.476 20.356 1.00 83.38 71 ALA A CA 1
ATOM 556 C C . ALA A 1 71 ? 15.440 -8.973 21.378 1.00 83.38 71 ALA A C 1
ATOM 558 O O . ALA A 1 71 ? 14.281 -9.177 21.008 1.00 83.38 71 ALA A O 1
ATOM 559 N N . GLN A 1 72 ? 15.829 -9.108 22.652 1.00 88.81 72 GLN A N 1
ATOM 560 C CA . GLN A 1 72 ? 14.928 -9.425 23.768 1.00 88.81 72 GLN A CA 1
ATOM 561 C C . GLN A 1 72 ? 13.874 -8.337 23.975 1.00 88.81 72 GLN A C 1
ATOM 563 O O . GLN A 1 72 ? 12.689 -8.648 23.966 1.00 88.81 72 GLN A O 1
ATOM 568 N N . SER A 1 73 ? 14.276 -7.068 24.073 1.00 85.00 73 SER A N 1
ATOM 569 C CA . SER A 1 73 ? 13.354 -5.941 24.266 1.00 85.00 73 SER A CA 1
ATOM 570 C C . SER A 1 73 ? 12.356 -5.796 23.112 1.00 85.00 73 SER A C 1
ATOM 572 O O . SER A 1 73 ? 11.172 -5.545 23.346 1.00 85.00 73 SER A O 1
ATOM 574 N N . HIS A 1 74 ? 12.790 -6.033 21.870 1.00 81.81 74 HIS A N 1
ATOM 575 C CA . HIS A 1 74 ? 11.905 -6.053 20.704 1.00 81.81 74 HIS A CA 1
ATOM 576 C C . HIS A 1 74 ? 10.889 -7.199 20.761 1.00 81.81 74 HIS A C 1
ATOM 578 O O . HIS A 1 74 ? 9.742 -7.020 20.355 1.00 81.81 74 HIS A O 1
ATOM 584 N N . PHE A 1 75 ? 11.295 -8.381 21.229 1.00 84.19 75 PHE A N 1
ATOM 585 C CA . PHE A 1 75 ? 10.378 -9.508 21.385 1.00 84.19 75 PHE A CA 1
ATOM 586 C C . PHE A 1 75 ? 9.422 -9.315 22.567 1.00 84.19 75 PHE A C 1
ATOM 588 O O . PHE A 1 75 ? 8.237 -9.602 22.442 1.00 84.19 75 PHE A O 1
ATOM 595 N N . GLU A 1 76 ? 9.905 -8.756 23.674 1.00 83.88 76 GLU A N 1
ATOM 596 C CA . GLU A 1 76 ? 9.086 -8.398 24.829 1.00 83.88 76 GLU A CA 1
ATOM 597 C C . GLU A 1 76 ? 8.030 -7.356 24.460 1.00 83.88 76 GLU A C 1
ATOM 599 O O . GLU A 1 76 ? 6.861 -7.543 24.778 1.00 83.88 76 GLU A O 1
ATOM 604 N N . SER A 1 77 ? 8.412 -6.318 23.712 1.00 77.19 77 SER A N 1
ATOM 605 C CA . SER A 1 77 ? 7.465 -5.335 23.166 1.00 77.19 77 SER A CA 1
ATOM 606 C C . SER A 1 77 ? 6.404 -6.018 22.301 1.00 77.19 77 SER A C 1
ATOM 608 O O . SER A 1 77 ? 5.219 -5.771 22.479 1.00 77.19 77 SER A O 1
ATOM 610 N N . ALA A 1 78 ? 6.802 -6.956 21.435 1.00 74.81 78 ALA A N 1
ATOM 611 C CA . ALA A 1 78 ? 5.860 -7.700 20.598 1.00 74.81 78 ALA A CA 1
ATOM 612 C C . ALA A 1 78 ? 4.907 -8.604 21.408 1.00 74.81 78 ALA A C 1
ATOM 614 O O . ALA A 1 78 ? 3.737 -8.745 21.053 1.00 74.81 78 ALA A O 1
ATOM 615 N N . LEU A 1 79 ? 5.383 -9.213 22.500 1.00 76.00 79 LEU A N 1
ATOM 616 C CA . LEU A 1 79 ? 4.553 -9.984 23.431 1.00 76.00 79 LEU A CA 1
ATOM 617 C C . LEU A 1 79 ? 3.606 -9.085 24.229 1.00 76.00 79 LEU A C 1
ATOM 619 O O . LEU A 1 79 ? 2.453 -9.453 24.445 1.00 76.00 79 LEU A O 1
ATOM 623 N N . GLN A 1 80 ? 4.076 -7.919 24.671 1.00 72.12 80 GLN A N 1
ATOM 624 C CA . GLN A 1 80 ? 3.253 -6.925 25.354 1.00 72.12 80 GLN A CA 1
ATOM 625 C C . GLN A 1 80 ? 2.175 -6.381 24.417 1.00 72.12 80 GLN A C 1
ATOM 627 O O . GLN A 1 80 ? 1.022 -6.330 24.826 1.00 72.12 80 GLN A O 1
ATOM 632 N N . ASP A 1 81 ? 2.501 -6.097 23.157 1.00 66.56 81 ASP A N 1
ATOM 633 C CA . ASP A 1 81 ? 1.532 -5.701 22.133 1.00 66.56 81 ASP A CA 1
ATOM 634 C C . ASP A 1 81 ? 0.482 -6.800 21.898 1.00 66.56 81 ASP A C 1
ATOM 636 O O . ASP A 1 81 ? -0.718 -6.516 21.877 1.00 66.56 81 ASP A O 1
ATOM 640 N N . MET A 1 82 ? 0.891 -8.074 21.806 1.00 65.31 82 MET A N 1
ATOM 641 C CA . MET A 1 82 ? -0.042 -9.208 21.709 1.00 65.31 82 MET A CA 1
ATOM 642 C C . MET A 1 82 ? -0.934 -9.351 22.952 1.00 65.31 82 MET A C 1
ATOM 644 O O . MET A 1 82 ? -2.138 -9.575 22.826 1.00 65.31 82 MET A O 1
ATOM 648 N N . ASN A 1 83 ? -0.373 -9.191 24.151 1.00 58.47 83 ASN A N 1
ATOM 649 C CA . ASN A 1 83 ? -1.107 -9.343 25.408 1.00 58.47 83 ASN A CA 1
ATOM 650 C C . ASN A 1 83 ? -2.029 -8.151 25.713 1.00 58.47 83 ASN A C 1
ATOM 652 O O . ASN A 1 83 ? -3.148 -8.368 26.179 1.00 58.47 83 ASN A O 1
ATOM 656 N N . LEU A 1 84 ? -1.620 -6.910 25.417 1.00 50.31 84 LEU A N 1
ATOM 657 C CA . LEU A 1 84 ? -2.488 -5.728 25.507 1.00 50.31 84 LEU A CA 1
ATOM 658 C C . LEU A 1 84 ? -3.694 -5.867 24.576 1.00 50.31 84 LEU A C 1
ATOM 660 O O . LEU A 1 84 ? -4.815 -5.537 24.970 1.00 50.31 84 LEU A O 1
ATOM 664 N N . SER A 1 85 ? -3.465 -6.415 23.383 1.00 51.94 85 SER A N 1
ATOM 665 C CA . SER A 1 85 ? -4.513 -6.674 22.399 1.00 51.94 85 SER A CA 1
ATOM 666 C C . SER A 1 85 ? -5.487 -7.778 22.837 1.00 51.94 85 SER A C 1
ATOM 668 O O . SER A 1 85 ? -6.669 -7.719 22.516 1.00 51.94 85 SER A O 1
ATOM 670 N N . ALA A 1 86 ? -5.026 -8.754 23.627 1.00 50.31 86 ALA A N 1
ATOM 671 C CA . ALA A 1 86 ? -5.858 -9.838 24.156 1.00 50.31 86 ALA A CA 1
ATOM 672 C C . ALA A 1 86 ? -6.633 -9.480 25.442 1.00 50.31 86 ALA A C 1
ATOM 674 O O . ALA A 1 86 ? -7.603 -10.158 25.769 1.00 50.31 86 ALA A O 1
ATOM 675 N N . HIS A 1 87 ? -6.205 -8.467 26.209 1.00 40.28 87 HIS A N 1
ATOM 676 C CA . HIS A 1 87 ? -6.755 -8.178 27.549 1.00 40.28 87 HIS A CA 1
ATOM 677 C C . HIS A 1 87 ? -7.633 -6.920 27.654 1.00 40.28 87 HIS A C 1
ATOM 679 O O . HIS A 1 87 ? -8.161 -6.653 28.734 1.00 40.28 87 HIS A O 1
ATOM 685 N N . THR A 1 88 ? -7.851 -6.165 26.570 1.00 45.78 88 THR A N 1
ATOM 686 C CA . THR A 1 88 ? -8.664 -4.932 26.637 1.00 45.78 88 THR A CA 1
ATOM 687 C C . THR A 1 88 ? -9.581 -4.738 25.431 1.00 45.78 88 THR A C 1
ATOM 689 O O . THR A 1 88 ? -9.626 -3.660 24.846 1.00 45.78 88 THR A O 1
ATOM 692 N N . MET A 1 89 ? -10.352 -5.754 25.044 1.00 51.34 89 MET A N 1
ATOM 693 C CA . MET A 1 89 ? -11.425 -5.534 24.072 1.00 51.34 89 MET A CA 1
ATOM 694 C C . MET A 1 89 ? -12.731 -5.222 24.813 1.00 51.34 89 MET A C 1
ATOM 696 O O . MET A 1 89 ? -13.275 -6.033 25.552 1.00 51.34 89 MET A O 1
ATOM 700 N N . SER A 1 90 ? -13.228 -3.994 24.660 1.00 59.84 90 SER A N 1
ATOM 701 C CA . SER A 1 90 ? -14.628 -3.678 24.972 1.00 59.84 90 SER A CA 1
ATOM 702 C C . SER A 1 90 ? -15.540 -4.519 24.069 1.00 59.84 90 SER A C 1
ATOM 704 O O . SER A 1 90 ? -15.162 -4.766 22.926 1.00 59.84 90 SER A O 1
ATOM 706 N N . ASN A 1 91 ? -16.766 -4.858 24.497 1.00 69.69 91 ASN A N 1
ATOM 707 C CA . ASN A 1 91 ? -17.769 -5.530 23.643 1.00 69.69 91 ASN A CA 1
ATOM 708 C C . ASN A 1 91 ? -17.912 -4.868 22.257 1.00 69.69 91 ASN A C 1
ATOM 710 O O . ASN A 1 91 ? -18.232 -5.521 21.269 1.00 69.69 91 ASN A O 1
ATOM 714 N N . GLN A 1 92 ? -17.687 -3.552 22.183 1.00 72.94 92 GLN A N 1
ATOM 715 C CA . GLN A 1 92 ? -17.705 -2.819 20.922 1.00 72.94 92 GLN A CA 1
ATOM 716 C C . GLN A 1 92 ? -16.465 -3.089 20.053 1.00 72.94 92 GLN A C 1
ATOM 718 O O . GLN A 1 92 ? -16.604 -3.224 18.844 1.00 72.94 92 GLN A O 1
ATOM 723 N N . ALA A 1 93 ? -15.272 -3.179 20.641 1.00 74.00 93 ALA A N 1
ATOM 724 C CA . ALA A 1 93 ? -14.049 -3.508 19.909 1.00 74.00 93 ALA A CA 1
ATOM 725 C C . ALA A 1 93 ? -14.086 -4.961 19.400 1.00 74.00 93 ALA A C 1
ATOM 727 O O . ALA A 1 93 ? -13.738 -5.214 18.250 1.00 74.00 93 ALA A O 1
ATOM 728 N N . GLU A 1 94 ? -14.590 -5.899 20.213 1.00 80.06 94 GLU A N 1
ATOM 729 C CA . GLU A 1 94 ? -14.803 -7.295 19.795 1.00 80.06 94 GLU A CA 1
ATOM 730 C C . GLU A 1 94 ? -15.772 -7.389 18.610 1.00 80.06 94 GLU A C 1
ATOM 732 O O . GLU A 1 94 ? -15.535 -8.139 17.664 1.00 80.06 94 GLU A O 1
ATOM 737 N N . HIS A 1 95 ? -16.844 -6.586 18.628 1.00 84.38 95 HIS A N 1
ATOM 738 C CA . HIS A 1 95 ? -17.816 -6.541 17.540 1.00 84.38 95 HIS A CA 1
ATOM 739 C C . HIS A 1 95 ? -17.181 -6.133 16.203 1.00 84.38 95 HIS A C 1
ATOM 741 O O . HIS A 1 95 ? -17.347 -6.846 15.214 1.00 84.38 95 HIS A O 1
ATOM 747 N N . TYR A 1 96 ? -16.429 -5.028 16.165 1.00 88.75 96 TYR A N 1
ATOM 748 C CA . TYR A 1 96 ? -15.820 -4.556 14.914 1.00 88.75 96 TYR A CA 1
ATOM 749 C C . TYR A 1 96 ? -14.628 -5.402 14.466 1.00 88.75 96 TYR A C 1
ATOM 751 O O . TYR A 1 96 ? -14.415 -5.555 13.265 1.00 88.75 96 TYR A O 1
ATOM 759 N N . TYR A 1 97 ? -13.907 -6.032 15.396 1.00 89.19 97 TYR A N 1
ATOM 760 C CA . TYR A 1 97 ? -12.910 -7.038 15.038 1.00 89.19 97 TYR A CA 1
ATOM 761 C C . TYR A 1 97 ? -13.566 -8.256 14.379 1.00 89.19 97 TYR A C 1
ATOM 763 O O . TYR A 1 97 ? -13.132 -8.693 13.317 1.00 89.19 97 TYR A O 1
ATOM 771 N N . SER A 1 98 ? -14.668 -8.761 14.943 1.00 82.44 98 SER A N 1
ATOM 772 C CA . SER A 1 98 ? -15.437 -9.855 14.337 1.00 82.44 98 SER A CA 1
ATOM 773 C C . SER A 1 98 ? -16.032 -9.472 12.977 1.00 82.44 98 SER A C 1
ATOM 775 O O . SER A 1 98 ? -16.109 -10.325 12.089 1.00 82.44 98 SER A O 1
ATOM 777 N N . LEU A 1 99 ? -16.459 -8.217 12.805 1.00 84.56 99 LEU A N 1
ATOM 778 C CA . LEU A 1 99 ? -16.943 -7.697 11.526 1.00 84.56 99 LEU A CA 1
ATOM 779 C C . LEU A 1 99 ? -15.823 -7.688 10.482 1.00 84.56 99 LEU A C 1
ATOM 781 O O . LEU A 1 99 ? -16.000 -8.257 9.409 1.00 84.56 99 LEU A O 1
ATOM 785 N N . MET A 1 100 ? -14.657 -7.140 10.830 1.00 94.88 100 MET A N 1
ATOM 786 C CA . MET A 1 100 ? -13.461 -7.152 9.984 1.00 94.88 100 MET A CA 1
ATOM 787 C C . MET A 1 100 ? -13.065 -8.580 9.593 1.00 94.88 100 MET A C 1
ATOM 789 O O . MET A 1 100 ? -12.817 -8.849 8.421 1.00 94.88 100 MET A O 1
ATOM 793 N N . VAL A 1 101 ? -13.074 -9.525 10.542 1.00 83.81 101 VAL A N 1
ATOM 794 C CA . VAL A 1 101 ? -12.747 -10.931 10.254 1.00 83.81 101 VAL A CA 1
ATOM 795 C C . VAL A 1 101 ? -13.763 -11.574 9.308 1.00 83.81 101 VAL A C 1
ATOM 797 O O . VAL A 1 101 ? -13.396 -12.365 8.438 1.00 83.81 101 VAL A O 1
ATOM 800 N N . THR A 1 102 ? -15.042 -11.233 9.453 1.00 79.94 102 THR A N 1
ATOM 801 C CA . THR A 1 102 ? -16.091 -11.710 8.545 1.00 79.94 102 THR A CA 1
ATOM 802 C C . THR A 1 102 ? -15.885 -11.167 7.136 1.00 79.94 102 THR A C 1
ATOM 804 O O . THR A 1 102 ? -15.956 -11.932 6.179 1.00 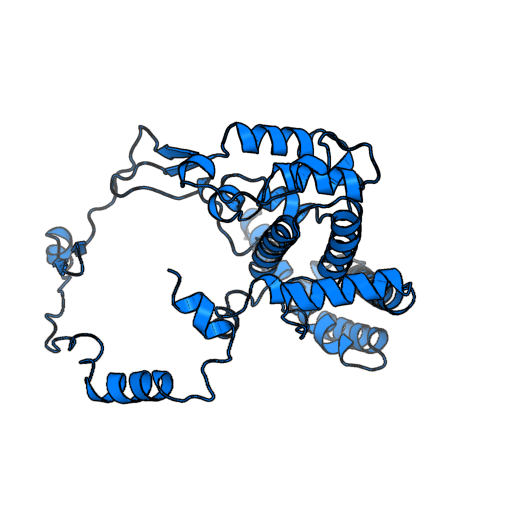79.94 102 THR A O 1
ATOM 807 N N . ASP A 1 103 ? -15.586 -9.877 7.021 1.00 85.06 103 ASP A N 1
ATOM 808 C CA . ASP A 1 103 ? -15.469 -9.177 5.744 1.00 85.06 103 ASP A CA 1
ATOM 809 C C . ASP A 1 103 ? -14.184 -9.548 4.982 1.00 85.06 103 ASP A C 1
ATOM 811 O O . ASP A 1 103 ? -14.236 -9.921 3.814 1.00 85.06 103 ASP A O 1
ATOM 815 N N . LEU A 1 104 ? -13.026 -9.536 5.653 1.00 87.12 104 LEU A N 1
ATOM 816 C CA . LEU A 1 104 ? -11.726 -9.785 5.012 1.00 87.12 104 LEU A CA 1
ATOM 817 C C . LEU A 1 104 ? -11.361 -11.272 4.905 1.00 87.12 104 LEU A C 1
ATOM 819 O O . LEU A 1 104 ? -10.634 -11.663 3.990 1.00 87.12 104 LEU A O 1
ATOM 823 N N . PHE A 1 105 ? -11.837 -12.107 5.835 1.00 82.88 105 PHE A N 1
ATOM 824 C CA . PHE A 1 105 ? -11.438 -13.518 5.940 1.00 82.88 105 PHE A CA 1
ATOM 825 C C . PHE A 1 105 ? -12.609 -14.503 5.848 1.00 82.88 105 PHE A C 1
ATOM 827 O O . PHE A 1 105 ? -12.450 -15.678 6.188 1.00 82.88 105 PHE A O 1
ATOM 834 N N . ALA A 1 106 ? -13.797 -14.049 5.435 1.00 78.25 106 ALA A N 1
ATOM 835 C CA . ALA A 1 106 ? -15.015 -14.866 5.400 1.00 78.25 106 ALA A CA 1
ATOM 836 C C . ALA A 1 106 ? -15.312 -15.568 6.746 1.00 78.25 106 ALA A C 1
ATOM 838 O O . ALA A 1 106 ? -15.838 -16.681 6.789 1.00 78.25 106 ALA A O 1
ATOM 839 N N . GLY A 1 107 ? -14.933 -14.926 7.857 1.00 71.12 107 GLY A N 1
ATOM 840 C CA . GLY A 1 107 ? -15.150 -15.419 9.218 1.00 71.12 107 GLY A CA 1
ATOM 841 C C . GLY A 1 107 ? -14.066 -16.363 9.745 1.00 71.12 107 GLY A C 1
ATOM 842 O O . GLY A 1 107 ? -14.150 -16.777 10.900 1.00 71.12 107 GLY A O 1
ATOM 843 N N . ASN A 1 108 ? -13.050 -16.704 8.945 1.00 76.88 108 ASN A N 1
ATOM 844 C CA . ASN A 1 108 ? -11.972 -17.606 9.349 1.00 76.88 108 ASN A CA 1
ATOM 845 C C . ASN A 1 108 ? -10.609 -16.913 9.300 1.00 76.88 108 ASN A C 1
ATOM 847 O O . ASN A 1 108 ? -9.907 -16.954 8.291 1.00 76.88 108 ASN A O 1
ATOM 851 N N . GLU A 1 109 ? -10.230 -16.292 10.412 1.00 83.31 109 GLU A N 1
ATOM 852 C CA . GLU A 1 109 ? -8.976 -15.557 10.523 1.00 83.31 109 GLU A CA 1
ATOM 853 C C . GLU A 1 109 ? -7.744 -16.486 10.390 1.00 83.31 109 GLU A C 1
ATOM 855 O O . GLU A 1 109 ? -7.542 -17.378 11.222 1.00 83.31 109 GLU A O 1
ATOM 860 N N . PRO A 1 110 ? -6.872 -16.285 9.382 1.00 81.00 110 PRO A N 1
ATOM 861 C CA . PRO A 1 110 ? -5.673 -17.094 9.215 1.00 81.00 110 PRO A CA 1
ATOM 862 C C . PRO A 1 110 ? -4.583 -16.678 10.208 1.00 81.00 110 PRO A C 1
ATOM 864 O O . PRO A 1 110 ? -4.503 -15.524 10.644 1.00 81.00 110 PRO A O 1
ATOM 867 N N . LYS A 1 111 ? -3.657 -17.599 10.502 1.00 86.44 111 LYS A N 1
ATOM 868 C CA . LYS A 1 111 ? -2.400 -17.242 11.178 1.00 86.44 111 LYS A CA 1
ATOM 869 C C . LYS A 1 111 ? -1.636 -16.216 10.337 1.00 86.44 111 LYS A C 1
ATOM 871 O O . LYS A 1 111 ? -1.643 -16.303 9.114 1.00 86.44 111 LYS A O 1
ATOM 876 N N . VAL A 1 112 ? -0.958 -15.271 10.987 1.00 86.06 112 VAL A N 1
ATOM 877 C CA . VAL A 1 112 ? -0.128 -14.277 10.289 1.00 86.06 112 VAL A CA 1
ATOM 878 C C . VAL A 1 112 ? 1.019 -14.981 9.560 1.00 86.06 112 VAL A C 1
ATOM 880 O O . VAL A 1 112 ? 1.785 -15.737 10.165 1.00 86.06 112 VAL A O 1
ATOM 883 N N . HIS A 1 113 ? 1.136 -14.731 8.257 1.00 83.81 113 HIS A N 1
ATOM 884 C CA . HIS A 1 113 ? 2.186 -15.302 7.419 1.00 83.81 113 HIS A CA 1
ATOM 885 C C . HIS A 1 113 ? 3.437 -14.416 7.353 1.00 83.81 113 HIS A C 1
ATOM 887 O O . HIS A 1 113 ? 3.372 -13.194 7.448 1.00 83.81 113 HIS A O 1
ATOM 893 N N . ASN A 1 114 ? 4.602 -15.046 7.173 1.00 81.88 114 ASN A N 1
ATOM 894 C CA . ASN A 1 114 ? 5.876 -14.339 7.056 1.00 81.88 114 ASN A CA 1
ATOM 895 C C . ASN A 1 114 ? 6.040 -13.724 5.657 1.00 81.88 114 ASN A C 1
ATOM 897 O O . ASN A 1 114 ? 6.122 -14.455 4.665 1.00 81.88 114 ASN A O 1
ATOM 901 N N . GLY A 1 115 ? 6.169 -12.398 5.595 1.00 82.12 115 GLY A N 1
ATOM 902 C CA . GLY A 1 115 ? 6.440 -11.645 4.369 1.00 82.12 115 GLY A CA 1
ATOM 903 C C . GLY A 1 115 ? 7.704 -12.082 3.626 1.00 82.12 115 GLY A C 1
ATOM 904 O O . GLY A 1 115 ? 7.699 -12.174 2.402 1.00 82.12 115 GLY A O 1
ATOM 905 N N . ALA A 1 116 ? 8.756 -12.493 4.342 1.00 85.06 116 ALA A N 1
ATOM 906 C CA . ALA A 1 116 ? 10.003 -12.976 3.738 1.00 85.06 116 ALA A CA 1
ATOM 907 C C . ALA A 1 116 ? 9.844 -14.276 2.922 1.00 85.06 116 ALA A C 1
ATOM 909 O O . ALA A 1 116 ? 10.760 -14.675 2.197 1.00 85.06 116 ALA A O 1
ATOM 910 N N . GLU A 1 117 ? 8.702 -14.956 3.061 1.00 83.25 117 GLU A N 1
ATOM 911 C CA . GLU A 1 117 ? 8.318 -16.161 2.323 1.00 83.25 117 GLU A CA 1
ATOM 912 C C . GLU A 1 117 ? 7.102 -15.912 1.409 1.00 83.25 117 GLU A C 1
ATOM 914 O O . GLU A 1 117 ? 6.590 -16.857 0.801 1.00 83.25 117 GLU A O 1
ATOM 919 N N . GLY A 1 118 ? 6.610 -14.672 1.294 1.00 77.25 118 GLY A N 1
ATOM 920 C CA . GLY A 1 118 ? 5.374 -14.360 0.567 1.00 77.25 118 GLY A CA 1
ATOM 921 C C . GLY A 1 118 ? 5.447 -14.614 -0.941 1.00 77.25 118 GLY A C 1
ATOM 922 O O . GLY A 1 118 ? 4.424 -14.904 -1.561 1.00 77.25 118 GLY A O 1
ATOM 923 N N . MET A 1 119 ? 6.663 -14.624 -1.500 1.00 84.62 119 MET A N 1
ATOM 924 C CA . MET A 1 119 ? 6.950 -14.990 -2.896 1.00 84.62 119 MET A CA 1
ATOM 925 C C . MET A 1 119 ? 7.384 -16.454 -3.080 1.00 84.62 119 MET A C 1
ATOM 927 O O . MET A 1 119 ? 7.809 -16.847 -4.167 1.00 84.62 119 MET A O 1
ATOM 931 N N . SER A 1 120 ? 7.304 -17.282 -2.033 1.00 79.38 120 SER A N 1
ATOM 932 C CA . SER A 1 120 ? 7.540 -18.724 -2.166 1.00 79.38 120 SER A CA 1
ATOM 933 C C . SER A 1 120 ? 6.404 -19.396 -2.941 1.00 79.38 120 SER A C 1
ATOM 935 O O . SER A 1 120 ? 5.257 -18.958 -2.880 1.00 79.38 120 SER A O 1
ATOM 937 N N . SER A 1 121 ? 6.697 -20.507 -3.625 1.00 75.25 121 SER A N 1
ATOM 938 C CA . SER A 1 121 ? 5.717 -21.234 -4.448 1.00 75.25 121 SER A CA 1
ATOM 939 C C . SER A 1 121 ? 4.435 -21.612 -3.698 1.00 75.25 121 SER A C 1
ATOM 941 O O . SER A 1 121 ? 3.359 -21.579 -4.279 1.00 75.25 121 SER A O 1
ATOM 943 N N . HIS A 1 122 ? 4.534 -21.923 -2.403 1.00 76.38 122 HIS A N 1
ATOM 944 C CA . HIS A 1 122 ? 3.396 -22.300 -1.555 1.00 76.38 122 HIS A CA 1
ATOM 945 C C . HIS A 1 122 ? 2.525 -21.108 -1.126 1.00 76.38 122 HIS A C 1
ATOM 947 O O . HIS A 1 122 ? 1.426 -21.307 -0.616 1.00 76.38 122 HIS A O 1
ATOM 953 N N . ASN A 1 123 ? 3.015 -19.880 -1.311 1.00 75.31 123 ASN A N 1
ATOM 954 C CA . ASN A 1 123 ? 2.338 -18.643 -0.928 1.00 75.31 123 ASN A CA 1
ATOM 955 C C . ASN A 1 123 ? 1.892 -17.808 -2.140 1.00 75.31 123 ASN A C 1
ATOM 957 O O . ASN A 1 123 ? 1.260 -16.768 -1.959 1.00 75.31 123 ASN A O 1
ATOM 961 N N . LEU A 1 124 ? 2.179 -18.243 -3.374 1.00 73.06 124 LEU A N 1
ATOM 962 C CA . LEU A 1 124 ? 1.783 -17.517 -4.588 1.00 73.06 124 LEU A CA 1
ATOM 963 C C . LEU A 1 124 ? 0.259 -17.401 -4.742 1.00 73.06 124 LEU A C 1
ATOM 965 O O . LEU A 1 124 ? -0.227 -16.373 -5.206 1.00 73.06 124 LEU A O 1
ATOM 969 N N . GLU A 1 125 ? -0.487 -18.409 -4.294 1.00 75.56 125 GLU A N 1
ATOM 970 C CA . GLU A 1 125 ? -1.953 -18.457 -4.396 1.00 75.56 125 GLU A CA 1
ATOM 971 C C . GLU A 1 125 ? -2.675 -17.836 -3.188 1.00 75.56 125 GLU A C 1
ATOM 973 O O . GLU A 1 125 ? -3.902 -17.770 -3.169 1.00 75.56 125 GLU A O 1
ATOM 978 N N . ARG A 1 126 ? -1.939 -17.378 -2.166 1.00 83.12 126 ARG A N 1
ATOM 979 C CA . ARG A 1 126 ? -2.547 -16.791 -0.966 1.00 83.12 126 ARG A CA 1
ATOM 980 C C . ARG A 1 126 ? -3.091 -15.393 -1.222 1.00 83.12 126 ARG A C 1
ATOM 982 O O . ARG A 1 126 ? -2.525 -14.623 -2.003 1.00 83.12 126 ARG A O 1
ATOM 989 N N . SER A 1 127 ? -4.151 -15.062 -0.486 1.00 86.88 127 SER A N 1
ATOM 990 C CA . SER A 1 127 ? -4.675 -13.702 -0.418 1.00 86.88 127 SER A CA 1
ATOM 991 C C . SER A 1 127 ? -3.645 -12.758 0.203 1.00 86.88 127 SER A C 1
ATOM 993 O O . SER A 1 127 ? -2.876 -13.149 1.081 1.00 86.88 127 SER A O 1
ATOM 995 N N . ASN A 1 128 ? -3.659 -11.491 -0.210 1.00 89.81 128 ASN A N 1
ATOM 996 C CA . ASN A 1 128 ? -2.858 -10.452 0.436 1.00 89.81 128 ASN A CA 1
ATOM 997 C C . ASN A 1 128 ? -3.261 -10.268 1.909 1.00 89.81 128 ASN A C 1
ATOM 999 O O . ASN A 1 128 ? -2.401 -9.998 2.744 1.00 89.81 128 ASN A O 1
ATOM 1003 N N . TYR A 1 129 ? -4.540 -10.479 2.246 1.00 90.38 129 TYR A N 1
ATOM 1004 C CA . TYR A 1 129 ? -5.040 -10.344 3.616 1.00 90.38 129 TYR A CA 1
ATOM 1005 C C . TYR A 1 129 ? -4.356 -11.309 4.600 1.00 90.38 129 TYR A C 1
ATOM 1007 O O . TYR A 1 129 ? -4.161 -10.960 5.764 1.00 90.38 129 TYR A O 1
ATOM 1015 N N . ASP A 1 130 ? -3.911 -12.485 4.141 1.00 88.88 130 ASP A N 1
ATOM 1016 C CA . ASP A 1 130 ? -3.207 -13.484 4.963 1.00 88.88 130 ASP A CA 1
ATOM 1017 C C . ASP A 1 130 ? -1.894 -12.943 5.569 1.00 88.88 130 ASP A C 1
ATOM 1019 O O . ASP A 1 130 ? -1.396 -13.465 6.572 1.00 88.88 130 ASP A O 1
ATOM 1023 N N . PHE A 1 131 ? -1.329 -11.891 4.969 1.00 94.06 131 PHE A N 1
ATOM 1024 C CA . PHE A 1 131 ? -0.081 -11.253 5.393 1.00 94.06 131 PHE A CA 1
ATOM 1025 C C . PHE A 1 131 ? -0.292 -10.037 6.299 1.00 94.06 131 PHE A C 1
ATOM 1027 O O . PHE A 1 131 ? 0.687 -9.472 6.785 1.00 94.06 131 PHE A O 1
ATOM 1034 N N . LEU A 1 132 ? -1.541 -9.642 6.568 1.00 95.06 132 LEU A N 1
ATOM 1035 C CA . LEU A 1 132 ? -1.840 -8.603 7.553 1.00 95.06 132 LEU A CA 1
ATOM 1036 C C . LEU A 1 132 ? -1.350 -9.046 8.930 1.00 95.06 132 LEU A C 1
ATOM 1038 O O . LEU A 1 132 ? -1.734 -10.116 9.417 1.00 95.06 132 LEU A O 1
ATOM 1042 N N . THR A 1 133 ? -0.534 -8.209 9.570 1.00 94.50 133 THR A N 1
ATOM 1043 C CA . THR A 1 133 ? -0.078 -8.446 10.942 1.00 94.50 133 THR A CA 1
ATOM 1044 C C . THR A 1 133 ? -1.231 -8.265 11.927 1.00 94.50 133 THR A C 1
ATOM 1046 O O . THR A 1 133 ? -2.244 -7.647 11.606 1.00 94.50 133 THR A O 1
ATOM 1049 N N . HIS A 1 134 ? -1.083 -8.752 13.162 1.00 92.12 134 HIS A N 1
ATOM 1050 C CA . HIS A 1 134 ? -2.079 -8.481 14.204 1.00 92.12 134 HIS A CA 1
ATOM 1051 C C . HIS A 1 134 ? -2.292 -6.976 14.412 1.00 92.12 134 HIS A C 1
ATOM 1053 O O . HIS A 1 134 ? -3.432 -6.532 14.496 1.00 92.12 134 HIS A O 1
ATOM 1059 N N . LYS A 1 135 ? -1.214 -6.178 14.396 1.00 92.06 135 LYS A N 1
ATOM 1060 C CA . LYS A 1 135 ? -1.300 -4.715 14.488 1.00 92.06 135 LYS A CA 1
ATOM 1061 C C . LYS A 1 135 ? -2.137 -4.124 13.351 1.00 92.06 135 LYS A C 1
ATOM 1063 O O . LYS A 1 135 ? -3.009 -3.301 13.616 1.00 92.06 135 LYS A O 1
ATOM 1068 N N . ASP A 1 136 ? -1.911 -4.573 12.115 1.00 96.81 136 ASP A N 1
ATOM 1069 C CA . ASP A 1 136 ? -2.695 -4.116 10.963 1.00 96.81 136 ASP A CA 1
ATOM 1070 C C . ASP A 1 136 ? -4.182 -4.477 11.143 1.00 96.81 136 ASP A C 1
ATOM 1072 O O . ASP A 1 136 ? -5.052 -3.648 10.898 1.00 96.81 136 ASP A O 1
ATOM 1076 N N . ARG A 1 137 ? -4.488 -5.684 11.639 1.00 95.69 137 ARG A N 1
ATOM 1077 C CA . ARG A 1 137 ? -5.865 -6.158 11.875 1.00 95.69 137 ARG A CA 1
ATOM 1078 C C . ARG A 1 137 ? -6.598 -5.355 12.951 1.00 95.69 137 ARG A C 1
ATOM 1080 O O . ARG A 1 137 ? -7.746 -4.981 12.731 1.00 95.69 137 ARG A O 1
ATOM 1087 N N . PHE A 1 138 ? -5.953 -5.051 14.080 1.00 92.94 138 PHE A N 1
ATOM 1088 C CA . PHE A 1 138 ? -6.550 -4.197 15.118 1.00 92.94 138 PHE A CA 1
ATOM 1089 C C . PHE A 1 138 ? -6.812 -2.784 14.601 1.00 92.94 138 PHE A C 1
ATOM 1091 O O . PHE A 1 138 ? -7.913 -2.265 14.759 1.00 92.94 138 PHE A O 1
ATOM 1098 N N . MET A 1 139 ? -5.837 -2.207 13.897 1.00 95.25 139 MET A N 1
ATOM 1099 C CA . MET A 1 139 ? -5.995 -0.901 13.268 1.00 95.25 139 MET A CA 1
ATOM 1100 C C . MET A 1 139 ? -7.156 -0.898 12.258 1.00 95.25 139 MET A C 1
ATOM 1102 O O . MET A 1 139 ? -7.964 0.027 12.253 1.00 95.25 139 MET A O 1
ATOM 1106 N N . LEU A 1 140 ? -7.277 -1.934 11.421 1.00 96.94 140 LEU A N 1
ATOM 1107 C CA . LEU A 1 140 ? -8.388 -2.074 10.477 1.00 96.94 140 LEU A CA 1
ATOM 1108 C C . LEU A 1 140 ? -9.730 -2.201 11.207 1.00 96.94 140 LEU A C 1
ATOM 1110 O O . LEU A 1 140 ? -10.682 -1.540 10.809 1.00 96.94 140 LEU A O 1
ATOM 1114 N N . ALA A 1 141 ? -9.820 -2.975 12.292 1.00 94.12 141 ALA A N 1
ATOM 1115 C CA . ALA A 1 141 ? -11.039 -3.078 13.099 1.00 94.12 141 ALA A CA 1
ATOM 1116 C C . ALA A 1 141 ? -11.496 -1.712 13.655 1.00 94.12 141 ALA A C 1
ATOM 1118 O O . ALA A 1 141 ? -12.687 -1.393 13.605 1.00 94.12 141 ALA A O 1
ATOM 1119 N N . ASP A 1 142 ? -10.559 -0.868 14.096 1.00 93.12 142 ASP A N 1
ATOM 1120 C CA . ASP A 1 142 ? -10.860 0.512 14.498 1.00 93.12 142 ASP A CA 1
ATOM 1121 C C . ASP A 1 142 ? -11.360 1.359 13.311 1.00 93.12 142 ASP A C 1
ATOM 1123 O O . ASP A 1 142 ? -12.276 2.175 13.461 1.00 93.12 142 ASP A O 1
ATOM 1127 N N . MET A 1 143 ? -10.829 1.136 12.101 1.00 95.94 143 MET A N 1
ATOM 1128 C CA . MET A 1 143 ? -11.346 1.774 10.883 1.00 95.94 143 MET A CA 1
ATOM 1129 C C . MET A 1 143 ? -12.769 1.315 10.548 1.00 95.94 143 MET A C 1
ATOM 1131 O O . MET A 1 143 ? -13.579 2.164 10.185 1.00 95.94 143 MET A O 1
ATOM 1135 N N . TY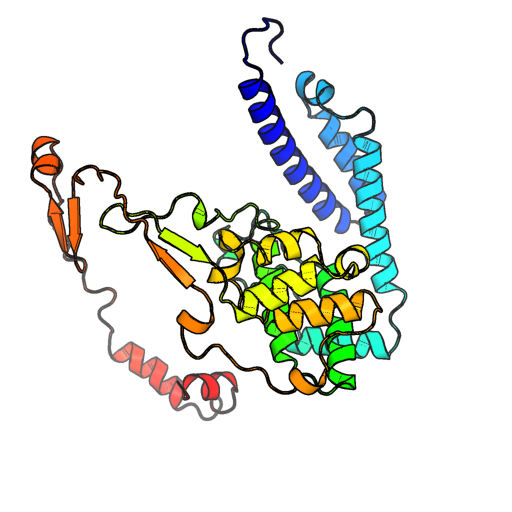R A 1 144 ? -13.113 0.029 10.715 1.00 95.38 144 TYR A N 1
ATOM 1136 C CA . TYR A 1 144 ? -14.495 -0.457 10.547 1.00 95.38 144 TYR A CA 1
ATOM 1137 C C . TYR A 1 144 ? -15.441 0.239 11.524 1.00 95.38 144 TYR A C 1
ATOM 1139 O O . TYR A 1 144 ? -16.513 0.695 11.127 1.00 95.38 144 TYR A O 1
ATOM 1147 N N . GLN A 1 145 ? -15.027 0.395 12.787 1.00 93.31 145 GLN A N 1
ATOM 1148 C CA . GLN A 1 145 ? -15.801 1.152 13.768 1.00 93.31 145 GLN A CA 1
ATOM 1149 C C . GLN A 1 145 ? -16.032 2.600 13.322 1.00 93.31 145 GLN A C 1
ATOM 1151 O O . GLN A 1 145 ? -17.140 3.129 13.459 1.00 93.31 145 GLN A O 1
ATOM 1156 N N . TYR A 1 146 ? -14.978 3.273 12.862 1.00 94.94 146 TYR A N 1
ATOM 1157 C CA . TYR A 1 146 ? -15.079 4.648 12.391 1.00 94.94 146 TYR A CA 1
ATOM 1158 C C . TYR A 1 146 ? -15.982 4.749 11.157 1.00 94.94 146 TYR A C 1
ATOM 1160 O O . TYR A 1 146 ? -16.835 5.636 11.103 1.00 94.94 146 TYR A O 1
ATOM 1168 N N . ALA A 1 147 ? -15.831 3.837 10.200 1.00 95.00 147 ALA A N 1
ATOM 1169 C CA . ALA A 1 147 ? -16.594 3.835 8.964 1.00 95.00 147 ALA A CA 1
ATOM 1170 C C . ALA A 1 147 ? -18.088 3.594 9.200 1.00 95.00 147 ALA A C 1
ATOM 1172 O O . ALA A 1 147 ? -18.902 4.370 8.707 1.00 95.00 147 ALA A O 1
ATOM 1173 N N . ASP A 1 148 ? -18.442 2.622 10.044 1.00 93.19 148 ASP A N 1
ATOM 1174 C CA . ASP A 1 148 ? -19.832 2.320 10.414 1.00 93.19 148 ASP A CA 1
ATOM 1175 C C . ASP A 1 148 ? -20.530 3.539 11.042 1.00 93.19 148 ASP A C 1
ATOM 1177 O O . ASP A 1 148 ? -21.630 3.930 10.655 1.00 93.19 148 ASP A O 1
ATOM 1181 N N . LYS A 1 149 ? -19.842 4.237 11.955 1.00 94.50 149 LYS A N 1
ATOM 1182 C CA . LYS A 1 149 ? -20.372 5.451 12.602 1.00 94.50 149 LYS A CA 1
ATOM 1183 C C . LYS A 1 149 ? -20.554 6.633 11.650 1.00 94.50 149 LYS A C 1
ATOM 1185 O O . LYS A 1 149 ? -21.307 7.551 11.977 1.00 94.50 149 LYS A O 1
ATOM 1190 N N . ASN A 1 150 ? -19.830 6.653 10.534 1.00 95.50 150 ASN A N 1
ATOM 1191 C CA . ASN A 1 150 ? -19.791 7.783 9.609 1.00 95.50 150 ASN A CA 1
ATOM 1192 C C . ASN A 1 150 ? -20.384 7.467 8.229 1.00 95.50 150 ASN A C 1
ATOM 1194 O O . ASN A 1 150 ? -20.300 8.321 7.344 1.00 95.50 150 ASN A O 1
ATOM 1198 N N . ASP A 1 151 ? -21.012 6.297 8.065 1.00 94.94 151 ASP A N 1
ATOM 1199 C CA . ASP A 1 151 ? -21.620 5.851 6.804 1.00 94.94 151 ASP A CA 1
ATOM 1200 C C . ASP A 1 151 ? -20.600 5.845 5.649 1.00 94.94 151 ASP A C 1
ATOM 1202 O O . ASP A 1 151 ? -20.858 6.356 4.562 1.00 94.94 151 ASP A O 1
ATOM 1206 N N . ILE A 1 152 ? -19.394 5.341 5.928 1.00 96.44 152 ILE A N 1
ATOM 1207 C CA . ILE A 1 152 ? -18.329 5.141 4.938 1.00 96.44 152 ILE A CA 1
ATOM 1208 C C . ILE A 1 152 ? -18.430 3.718 4.392 1.00 96.44 152 ILE A C 1
ATOM 1210 O O . ILE A 1 152 ? -18.574 2.764 5.155 1.00 96.44 152 ILE A O 1
ATOM 1214 N N . ASP A 1 153 ? -18.286 3.581 3.078 1.00 96.69 153 ASP A N 1
ATOM 1215 C CA . ASP A 1 153 ? -18.251 2.297 2.391 1.00 96.69 153 ASP A CA 1
ATOM 1216 C C . ASP A 1 153 ? -17.024 1.474 2.820 1.00 96.69 153 ASP A C 1
ATOM 1218 O O . ASP A 1 153 ? -15.877 1.920 2.694 1.00 96.69 153 ASP A O 1
ATOM 1222 N N . PHE A 1 154 ? -17.256 0.260 3.326 1.00 94.81 154 PHE A N 1
ATOM 1223 C CA . PHE A 1 154 ? -16.187 -0.635 3.771 1.00 94.81 154 PHE A CA 1
ATOM 1224 C C . PHE A 1 154 ? -15.270 -1.085 2.638 1.00 94.81 154 PHE A C 1
ATOM 1226 O O . PHE A 1 154 ? -14.130 -1.458 2.920 1.00 94.81 154 PHE A O 1
ATOM 1233 N N . GLU A 1 155 ? -15.682 -0.975 1.372 1.00 94.69 155 GLU A N 1
ATOM 1234 C CA . GLU A 1 155 ? -14.800 -1.295 0.252 1.00 94.69 155 GLU A CA 1
ATOM 1235 C C . GLU A 1 155 ? -13.515 -0.442 0.277 1.00 94.69 155 GLU A C 1
ATOM 1237 O O . GLU A 1 155 ? -12.432 -0.957 -0.005 1.00 94.69 155 GLU A O 1
ATOM 1242 N N . TYR A 1 156 ? -13.567 0.811 0.755 1.00 97.31 156 TYR A N 1
ATOM 1243 C CA . TYR A 1 156 ? -12.357 1.616 0.980 1.00 97.31 156 TYR A CA 1
ATOM 1244 C C . TYR A 1 156 ? -11.367 0.950 1.952 1.00 97.31 156 TYR A C 1
ATOM 1246 O O . TYR A 1 156 ? -10.154 0.971 1.717 1.00 97.31 156 TYR A O 1
ATOM 1254 N N . ILE A 1 157 ? -11.875 0.340 3.027 1.00 97.12 157 ILE A N 1
ATOM 1255 C CA . ILE A 1 157 ? -11.065 -0.379 4.019 1.00 97.12 157 ILE A CA 1
ATOM 1256 C C . ILE A 1 157 ? -10.538 -1.683 3.418 1.00 97.12 157 ILE A C 1
ATOM 1258 O O . ILE A 1 157 ? -9.364 -1.997 3.594 1.00 97.12 157 ILE A O 1
ATOM 1262 N N . GLN A 1 158 ? -11.355 -2.410 2.651 1.00 95.44 158 GLN A N 1
ATOM 1263 C CA . GLN A 1 158 ? -10.948 -3.655 1.991 1.00 95.44 158 GLN A CA 1
ATOM 1264 C C . GLN A 1 158 ? -9.806 -3.441 0.992 1.00 95.44 158 GLN A C 1
ATOM 1266 O O . GLN A 1 158 ? -8.856 -4.233 0.965 1.00 95.44 158 GLN A O 1
ATOM 1271 N N . LYS A 1 159 ? -9.858 -2.372 0.181 1.00 96.12 159 LYS A N 1
ATOM 1272 C CA . LYS A 1 159 ? -8.761 -2.050 -0.745 1.00 96.12 159 LYS A CA 1
ATOM 1273 C C . LYS A 1 159 ? -7.504 -1.612 0.010 1.00 96.12 159 LYS A C 1
ATOM 1275 O O . LYS A 1 159 ? -6.420 -2.089 -0.315 1.00 96.12 159 LYS A O 1
ATOM 1280 N N . LEU A 1 160 ? -7.639 -0.792 1.058 1.00 97.56 160 LEU A N 1
ATOM 1281 C CA . LEU A 1 160 ? -6.505 -0.405 1.907 1.00 97.56 160 LEU A CA 1
ATOM 1282 C C . LEU A 1 160 ? -5.859 -1.626 2.583 1.00 97.56 160 LEU A C 1
ATOM 1284 O O . LEU A 1 160 ? -4.639 -1.767 2.575 1.00 97.56 160 LEU A O 1
ATOM 1288 N N . ALA A 1 161 ? -6.663 -2.546 3.115 1.00 97.81 161 ALA A N 1
ATOM 1289 C CA . ALA A 1 161 ? -6.190 -3.801 3.688 1.00 97.81 161 ALA A CA 1
ATOM 1290 C C . ALA A 1 161 ? -5.457 -4.666 2.648 1.00 97.81 161 ALA A C 1
ATOM 1292 O O . ALA A 1 161 ? -4.457 -5.306 2.969 1.00 97.81 161 ALA A O 1
ATOM 1293 N N . SER A 1 162 ? -5.916 -4.664 1.393 1.00 95.75 162 SER A N 1
ATOM 1294 C CA . SER A 1 162 ? -5.270 -5.395 0.296 1.00 95.75 162 SER A CA 1
ATOM 1295 C C . SER A 1 162 ? -3.903 -4.793 -0.020 1.00 95.75 162 SER A C 1
ATOM 1297 O O . SER A 1 162 ? -2.930 -5.533 -0.176 1.00 95.75 162 SER A O 1
ATOM 1299 N N . ASP A 1 163 ? -3.803 -3.461 -0.030 1.00 97.12 163 ASP A N 1
ATOM 1300 C CA . ASP A 1 163 ? -2.550 -2.739 -0.254 1.00 97.12 163 ASP A CA 1
ATOM 1301 C C . ASP A 1 163 ? -1.537 -2.976 0.879 1.00 97.12 163 ASP A C 1
ATOM 1303 O O . ASP A 1 163 ? -0.371 -3.276 0.606 1.00 97.12 163 ASP A O 1
ATOM 1307 N N . ILE A 1 164 ? -1.975 -2.915 2.145 1.00 97.75 164 ILE A N 1
ATOM 1308 C CA . ILE A 1 164 ? -1.126 -3.236 3.308 1.00 97.75 164 ILE A CA 1
ATOM 1309 C C . ILE A 1 164 ? -0.679 -4.698 3.233 1.00 97.75 164 ILE A C 1
ATOM 1311 O O . ILE A 1 164 ? 0.508 -4.994 3.357 1.00 97.75 164 ILE A O 1
ATOM 1315 N N . GLY A 1 165 ? -1.606 -5.621 2.975 1.00 96.25 165 GLY A N 1
ATOM 1316 C CA . GLY A 1 165 ? -1.306 -7.042 2.823 1.00 96.25 165 GLY A CA 1
ATOM 1317 C C . GLY A 1 165 ? -0.306 -7.314 1.698 1.00 96.25 165 GLY A C 1
ATOM 1318 O O . GLY A 1 165 ? 0.629 -8.092 1.875 1.00 96.25 165 GLY A O 1
ATOM 1319 N N . ASN A 1 166 ? -0.437 -6.621 0.562 1.00 94.62 166 ASN A N 1
ATOM 1320 C CA . ASN A 1 166 ? 0.508 -6.706 -0.548 1.00 94.62 166 ASN A CA 1
ATOM 1321 C C . ASN A 1 166 ? 1.903 -6.219 -0.138 1.00 94.62 166 ASN A C 1
ATOM 1323 O O . ASN A 1 166 ? 2.896 -6.877 -0.442 1.00 94.62 166 ASN A O 1
ATOM 1327 N N . TYR A 1 167 ? 1.988 -5.104 0.585 1.00 96.56 167 TYR A N 1
ATOM 1328 C CA . TYR A 1 167 ? 3.246 -4.601 1.137 1.00 96.56 167 TYR A CA 1
ATOM 1329 C C . TYR A 1 167 ? 3.905 -5.625 2.077 1.00 96.56 167 TYR A C 1
ATOM 1331 O O . TYR A 1 167 ? 5.063 -5.995 1.861 1.00 96.56 167 TYR A O 1
ATOM 1339 N N . ARG A 1 168 ? 3.154 -6.169 3.046 1.00 96.81 168 ARG A N 1
ATOM 1340 C CA . ARG A 1 168 ? 3.646 -7.195 3.985 1.00 96.81 168 ARG A CA 1
ATOM 1341 C C . ARG A 1 168 ? 4.089 -8.467 3.264 1.00 96.81 168 ARG A C 1
ATOM 1343 O O . ARG A 1 168 ? 5.149 -9.009 3.563 1.00 96.81 168 ARG A O 1
ATOM 1350 N N . ARG A 1 169 ? 3.315 -8.923 2.273 1.00 93.94 169 ARG A N 1
ATOM 1351 C CA . ARG A 1 169 ? 3.618 -10.104 1.446 1.00 93.94 169 ARG A CA 1
ATOM 1352 C C . ARG A 1 169 ? 4.965 -10.001 0.737 1.00 93.94 169 ARG A C 1
ATOM 1354 O O . ARG A 1 169 ? 5.617 -11.018 0.523 1.00 93.94 169 ARG A O 1
ATOM 1361 N N . HIS A 1 170 ? 5.390 -8.794 0.389 1.00 92.75 170 HIS A N 1
ATOM 1362 C CA . HIS A 1 170 ? 6.661 -8.549 -0.284 1.00 92.75 170 HIS A CA 1
ATOM 1363 C C . HIS A 1 170 ? 7.785 -8.182 0.695 1.00 92.75 170 HIS A C 1
ATOM 1365 O O . HIS A 1 170 ? 8.666 -7.403 0.341 1.00 92.75 170 HIS A O 1
ATOM 1371 N N . ASP A 1 171 ? 7.768 -8.756 1.904 1.00 93.81 171 ASP A N 1
ATOM 1372 C CA . ASP A 1 171 ? 8.729 -8.483 2.983 1.00 93.81 171 ASP A CA 1
ATOM 1373 C C . ASP A 1 171 ? 8.832 -6.987 3.303 1.00 93.81 171 ASP A C 1
ATOM 1375 O O . ASP A 1 171 ? 9.909 -6.391 3.235 1.00 93.81 171 ASP A O 1
ATOM 1379 N N . ASP A 1 172 ? 7.683 -6.368 3.589 1.00 94.62 172 ASP A N 1
ATOM 1380 C CA . ASP A 1 172 ? 7.569 -4.919 3.783 1.00 94.62 172 ASP A CA 1
ATOM 1381 C C . ASP A 1 172 ? 8.107 -4.149 2.559 1.00 94.62 172 ASP A C 1
ATOM 1383 O O . ASP A 1 172 ? 8.927 -3.236 2.659 1.00 94.62 172 ASP A O 1
ATOM 1387 N N . GLY A 1 173 ? 7.684 -4.582 1.367 1.00 90.81 173 GLY A N 1
ATOM 1388 C CA . GLY A 1 173 ? 8.058 -3.995 0.077 1.00 90.81 173 GLY A CA 1
ATOM 1389 C C . GLY A 1 173 ? 9.477 -4.306 -0.421 1.00 90.81 173 GLY A C 1
ATOM 1390 O O . GLY A 1 173 ? 9.773 -4.019 -1.579 1.00 90.81 173 GLY A O 1
ATOM 1391 N N . LYS A 1 174 ? 10.352 -4.934 0.377 1.00 90.38 174 LYS A N 1
ATOM 1392 C CA . LYS A 1 174 ? 11.760 -5.203 0.008 1.00 90.38 174 LYS A CA 1
ATOM 1393 C C . LYS A 1 174 ? 11.932 -6.169 -1.164 1.00 90.38 174 LYS A C 1
ATOM 1395 O O . LYS A 1 174 ? 12.991 -6.193 -1.787 1.00 90.38 174 LYS A O 1
ATOM 1400 N N . LEU A 1 175 ? 10.922 -6.990 -1.450 1.00 87.06 175 LEU A N 1
ATOM 1401 C CA . LEU A 1 175 ? 10.931 -7.924 -2.581 1.00 87.06 175 LEU A CA 1
ATOM 1402 C C . LEU A 1 175 ? 10.438 -7.293 -3.892 1.00 87.06 175 LEU A C 1
ATOM 1404 O O . LEU A 1 175 ? 10.403 -7.985 -4.911 1.00 87.06 175 LEU A O 1
ATOM 1408 N N . LEU A 1 176 ? 10.060 -6.012 -3.886 1.00 86.75 176 LEU A N 1
ATOM 1409 C CA . LEU A 1 176 ? 9.626 -5.283 -5.074 1.00 86.75 176 LEU A CA 1
ATOM 1410 C C . LEU A 1 176 ? 10.728 -4.347 -5.569 1.00 86.75 176 LEU A C 1
ATOM 1412 O O . LEU A 1 176 ? 11.387 -3.656 -4.797 1.00 86.75 176 LEU A O 1
ATOM 1416 N N . SER A 1 177 ? 10.915 -4.319 -6.886 1.00 86.88 177 SER A N 1
ATOM 1417 C CA . SER A 1 177 ? 11.782 -3.351 -7.552 1.00 86.88 177 SER A CA 1
ATOM 1418 C C . SER A 1 177 ? 10.994 -2.102 -7.923 1.00 86.88 177 SER A C 1
ATOM 1420 O O . SER A 1 177 ? 9.868 -2.205 -8.411 1.00 86.88 177 SER A O 1
ATOM 1422 N N . ASN A 1 178 ? 11.613 -0.933 -7.776 1.00 90.69 178 ASN A N 1
ATOM 1423 C CA . ASN A 1 178 ? 11.012 0.322 -8.200 1.00 90.69 178 ASN A CA 1
ATOM 1424 C C . ASN A 1 178 ? 10.896 0.372 -9.737 1.00 90.69 178 ASN A C 1
ATOM 1426 O O . ASN A 1 178 ? 11.893 0.289 -10.459 1.00 90.69 178 ASN A O 1
ATOM 1430 N N . PHE A 1 179 ? 9.673 0.536 -10.250 1.00 92.25 179 PHE A N 1
ATOM 1431 C CA . PHE A 1 179 ? 9.397 0.556 -11.687 1.00 92.25 179 PHE A CA 1
ATOM 1432 C C . PHE A 1 179 ? 10.145 1.685 -12.421 1.00 92.25 179 PHE A C 1
ATOM 1434 O O . PHE A 1 179 ? 10.546 1.551 -13.578 1.00 92.25 179 PHE A O 1
ATOM 1441 N N . ASN A 1 180 ? 10.405 2.801 -11.743 1.00 92.31 180 ASN A N 1
ATOM 1442 C CA . ASN A 1 180 ? 11.105 3.939 -12.332 1.00 92.31 180 ASN A CA 1
ATOM 1443 C C . ASN A 1 180 ? 12.626 3.733 -12.442 1.00 92.31 180 ASN A C 1
ATOM 1445 O O . ASN A 1 180 ? 13.319 4.584 -13.014 1.00 92.31 180 ASN A O 1
ATOM 1449 N N . GLU A 1 181 ? 13.163 2.610 -11.955 1.00 89.00 181 GLU A N 1
ATOM 1450 C CA . GLU A 1 181 ? 14.606 2.345 -11.903 1.00 89.00 181 GLU A CA 1
ATOM 1451 C C . GLU A 1 181 ? 15.143 1.416 -13.000 1.00 89.00 181 GLU A C 1
ATOM 1453 O O . GLU A 1 181 ? 16.356 1.236 -13.089 1.00 89.00 181 GLU A O 1
ATOM 1458 N N . GLY A 1 182 ? 14.313 0.866 -13.894 1.00 81.81 182 GLY A N 1
ATOM 1459 C CA . GLY A 1 182 ? 14.867 -0.088 -14.869 1.00 81.81 182 GLY A CA 1
ATOM 1460 C C . GLY A 1 182 ? 13.955 -0.619 -15.964 1.00 81.81 182 GLY A C 1
ATOM 1461 O O . GLY A 1 182 ? 14.317 -1.600 -16.610 1.00 81.81 182 GLY A O 1
ATOM 1462 N N . HIS A 1 183 ? 12.793 -0.010 -16.188 1.00 87.50 183 HIS A N 1
ATOM 1463 C CA . HIS A 1 183 ? 11.832 -0.515 -17.164 1.00 87.50 183 HIS A CA 1
ATOM 1464 C C . HIS A 1 183 ? 11.967 0.209 -18.506 1.00 87.50 183 HIS A C 1
ATOM 1466 O O . HIS A 1 183 ? 12.125 1.427 -18.554 1.00 87.50 183 HIS A O 1
ATOM 1472 N N . PHE A 1 184 ? 11.914 -0.549 -19.603 1.00 88.69 184 PHE A N 1
ATOM 1473 C CA . PHE A 1 184 ? 12.064 -0.047 -20.969 1.00 88.69 184 PHE A CA 1
ATOM 1474 C C . PHE A 1 184 ? 11.023 -0.689 -21.889 1.00 88.69 184 PHE A C 1
ATOM 1476 O O . PHE A 1 184 ? 10.624 -1.836 -21.673 1.00 88.69 184 PHE A O 1
ATOM 1483 N N . ASN A 1 185 ? 10.593 0.039 -22.919 1.00 87.00 185 ASN A N 1
ATOM 1484 C CA . ASN A 1 185 ? 9.756 -0.511 -23.984 1.00 87.00 185 ASN A CA 1
ATOM 1485 C C . ASN A 1 185 ? 10.590 -1.303 -25.012 1.00 87.00 185 ASN A C 1
ATOM 1487 O O . ASN A 1 185 ? 11.814 -1.431 -24.901 1.00 87.00 185 ASN A O 1
ATOM 1491 N N . THR A 1 186 ? 9.922 -1.843 -26.031 1.00 84.81 186 THR A N 1
ATOM 1492 C CA . THR A 1 186 ? 10.550 -2.642 -27.094 1.00 84.81 186 THR A CA 1
ATOM 1493 C C . THR A 1 186 ? 11.508 -1.848 -27.979 1.00 84.81 186 THR A C 1
ATOM 1495 O O . THR A 1 186 ? 12.353 -2.439 -28.649 1.00 84.81 186 THR A O 1
ATOM 1498 N N . GLU A 1 187 ? 11.409 -0.522 -27.958 1.00 87.38 187 GLU A N 1
ATOM 1499 C CA . GLU A 1 187 ? 12.260 0.416 -28.685 1.00 87.38 187 GLU A CA 1
ATOM 1500 C C . GLU A 1 187 ? 13.465 0.875 -27.846 1.00 87.38 187 GLU A C 1
ATOM 1502 O O . GLU A 1 187 ? 14.298 1.638 -28.330 1.00 87.38 187 GLU A O 1
ATOM 1507 N N . GLY A 1 188 ? 13.584 0.412 -26.597 1.00 88.25 188 GLY A N 1
ATOM 1508 C CA . GLY A 1 188 ? 14.663 0.791 -25.686 1.00 88.25 188 GLY A CA 1
ATOM 1509 C C . GLY A 1 188 ? 14.468 2.159 -25.030 1.00 88.25 188 GLY A C 1
ATOM 1510 O O . GLY A 1 188 ? 15.416 2.704 -24.470 1.00 88.25 188 GLY A O 1
ATOM 1511 N N . GLN A 1 189 ? 13.271 2.740 -25.080 1.00 92.94 189 GLN A N 1
ATOM 1512 C CA . GLN A 1 189 ? 12.942 3.961 -24.343 1.00 92.94 189 GLN A CA 1
ATOM 1513 C C . GLN A 1 189 ? 12.586 3.599 -22.906 1.00 92.94 189 GLN A C 1
ATOM 1515 O O . GLN A 1 189 ? 11.844 2.645 -22.662 1.00 92.94 189 GLN A O 1
ATOM 1520 N N . LYS A 1 190 ? 13.117 4.356 -21.946 1.00 92.50 190 LYS A N 1
ATOM 1521 C CA . LYS A 1 190 ? 12.834 4.161 -20.527 1.00 92.50 190 LYS A CA 1
ATOM 1522 C C . LYS A 1 190 ? 11.371 4.490 -20.257 1.00 92.50 190 LYS A C 1
ATOM 1524 O O . LYS A 1 190 ? 10.910 5.560 -20.641 1.00 92.50 190 LYS A O 1
ATOM 1529 N N . LEU A 1 191 ? 10.677 3.591 -19.574 1.00 94.19 191 LEU A N 1
ATOM 1530 C CA . LEU A 1 191 ? 9.330 3.796 -19.065 1.00 94.19 191 LEU A CA 1
ATOM 1531 C C . LEU A 1 191 ? 9.399 4.318 -17.633 1.00 94.19 191 LEU A C 1
ATOM 1533 O O . LEU A 1 191 ? 10.210 3.854 -16.829 1.00 94.19 191 LEU A O 1
ATOM 1537 N N . THR A 1 192 ? 8.535 5.272 -17.314 1.00 94.44 192 THR A N 1
ATOM 1538 C CA . THR A 1 192 ? 8.335 5.756 -15.949 1.00 94.44 192 THR A CA 1
ATOM 1539 C C . THR A 1 192 ? 6.857 5.940 -15.669 1.00 94.44 192 THR A C 1
ATOM 1541 O O . THR A 1 192 ? 6.071 6.277 -16.553 1.00 94.44 192 THR A O 1
ATOM 1544 N N . VAL A 1 193 ? 6.490 5.742 -14.413 1.00 95.31 193 VAL A N 1
ATOM 1545 C CA . VAL A 1 193 ? 5.150 5.938 -13.889 1.00 95.31 193 VAL A CA 1
ATOM 1546 C C . VAL A 1 193 ? 5.150 7.082 -12.875 1.00 95.31 193 VAL A C 1
ATOM 1548 O O . VAL A 1 193 ? 6.101 7.264 -12.110 1.00 95.31 193 VAL A O 1
ATOM 1551 N N . ALA A 1 194 ? 4.074 7.857 -12.885 1.00 96.44 194 ALA A N 1
ATOM 1552 C CA . ALA A 1 194 ? 3.778 8.911 -11.930 1.00 96.44 194 ALA A CA 1
ATOM 1553 C C . ALA A 1 194 ? 2.316 8.814 -11.476 1.00 96.44 194 ALA A C 1
ATOM 1555 O O . ALA A 1 194 ? 1.476 8.210 -12.150 1.00 96.44 194 ALA A O 1
ATOM 1556 N N . PHE A 1 195 ? 2.002 9.441 -10.346 1.00 96.62 195 PHE A N 1
ATOM 1557 C CA . PHE A 1 195 ? 0.621 9.587 -9.900 1.00 96.62 195 PHE A CA 1
ATOM 1558 C C . PHE A 1 195 ? -0.162 10.534 -10.806 1.00 96.62 195 PHE A C 1
ATOM 1560 O O . PHE A 1 195 ? 0.394 11.428 -11.452 1.00 96.62 195 PHE A O 1
ATOM 1567 N N . THR A 1 196 ? -1.482 10.358 -10.836 1.00 95.44 196 THR A N 1
ATOM 1568 C CA . THR A 1 196 ? -2.362 11.369 -11.423 1.00 95.44 196 THR A CA 1
ATOM 1569 C C . THR A 1 196 ? -2.288 12.663 -10.609 1.00 95.44 196 THR A C 1
ATOM 1571 O O . THR A 1 196 ? -1.951 12.645 -9.427 1.00 95.44 196 THR A O 1
ATOM 1574 N N . GLN A 1 197 ? -2.650 13.805 -11.203 1.00 95.75 197 GLN A N 1
ATOM 1575 C CA . GLN A 1 197 ? -2.676 15.078 -10.468 1.00 95.75 197 GLN A CA 1
ATOM 1576 C C . GLN A 1 197 ? -3.595 15.018 -9.235 1.00 95.75 197 GLN A C 1
ATOM 1578 O O . GLN A 1 197 ? -3.293 15.623 -8.208 1.00 95.75 197 GLN A O 1
ATOM 1583 N N . ARG A 1 198 ? -4.706 14.276 -9.336 1.00 92.56 198 ARG A N 1
ATOM 1584 C CA . ARG A 1 198 ? -5.652 14.060 -8.236 1.00 92.56 198 ARG A CA 1
ATOM 1585 C C . ARG A 1 198 ? -4.984 13.307 -7.086 1.00 92.56 198 ARG A C 1
ATOM 1587 O O . ARG A 1 198 ? -5.047 13.768 -5.952 1.00 92.56 198 ARG A O 1
ATOM 1594 N N . ASP A 1 199 ? -4.334 12.186 -7.385 1.00 95.19 199 ASP A N 1
ATOM 1595 C CA . ASP A 1 199 ? -3.678 11.361 -6.368 1.00 95.19 199 ASP A CA 1
ATOM 1596 C C . ASP A 1 199 ? -2.463 12.065 -5.763 1.00 95.19 199 ASP A C 1
ATOM 1598 O O . ASP A 1 199 ? -2.307 12.062 -4.545 1.00 95.19 199 ASP A O 1
ATOM 1602 N N . GLN A 1 200 ? -1.671 12.764 -6.584 1.00 96.81 200 GLN A N 1
ATOM 1603 C CA . GLN A 1 200 ? -0.550 13.568 -6.101 1.00 96.81 200 GLN A CA 1
ATOM 1604 C C . GLN A 1 200 ? -1.016 14.625 -5.094 1.00 96.81 200 GLN A C 1
ATOM 1606 O O . GLN A 1 200 ? -0.389 14.783 -4.056 1.00 96.81 200 GLN A O 1
ATOM 1611 N N . ALA A 1 201 ? -2.149 15.296 -5.331 1.00 95.44 201 ALA A N 1
ATOM 1612 C CA . ALA A 1 201 ? -2.681 16.279 -4.387 1.00 95.44 201 ALA A CA 1
ATOM 1613 C C . ALA A 1 201 ? -3.096 15.656 -3.037 1.00 95.44 201 ALA A C 1
ATOM 1615 O O . ALA A 1 201 ? -2.931 16.285 -1.989 1.00 95.44 201 ALA A O 1
ATOM 1616 N N . SER A 1 202 ? -3.628 14.429 -3.042 1.00 95.12 202 SER A N 1
ATOM 1617 C CA . SER A 1 202 ? -3.939 13.689 -1.812 1.00 95.12 202 SER A CA 1
ATOM 1618 C C . SER A 1 202 ? -2.676 13.239 -1.076 1.00 95.12 202 SER A C 1
ATOM 1620 O O . SER A 1 202 ? -2.610 13.367 0.145 1.00 95.12 202 SER A O 1
ATOM 1622 N N . ILE A 1 203 ? -1.662 12.775 -1.809 1.00 95.75 203 ILE A N 1
ATOM 1623 C CA . ILE A 1 203 ? -0.358 12.390 -1.253 1.00 95.75 203 ILE A CA 1
ATOM 1624 C C . ILE A 1 203 ? 0.347 13.609 -0.657 1.00 95.75 203 ILE A C 1
ATOM 1626 O O . ILE A 1 203 ? 0.793 13.557 0.483 1.00 95.75 203 ILE A O 1
ATOM 1630 N N . ASP A 1 204 ? 0.384 14.735 -1.367 1.00 95.00 204 ASP A N 1
ATOM 1631 C CA . ASP A 1 204 ? 0.983 15.973 -0.867 1.00 95.00 204 ASP A CA 1
ATOM 1632 C C . ASP A 1 204 ? 0.309 16.418 0.434 1.00 95.00 204 ASP A C 1
ATOM 1634 O O . ASP A 1 204 ? 0.976 16.870 1.361 1.00 95.00 204 ASP A O 1
ATOM 1638 N N . ARG A 1 205 ? -1.015 16.268 0.544 1.00 91.12 205 ARG A N 1
ATOM 1639 C CA . ARG A 1 205 ? -1.739 16.558 1.786 1.00 91.12 205 ARG A CA 1
ATOM 1640 C C . ARG A 1 205 ? -1.322 15.619 2.918 1.00 91.12 205 ARG A C 1
ATOM 1642 O O . ARG A 1 205 ? -1.009 16.104 4.001 1.00 91.12 205 ARG A O 1
ATOM 1649 N N . LEU A 1 206 ? -1.295 14.315 2.650 1.00 93.38 206 LEU A N 1
ATOM 1650 C CA . LEU A 1 206 ? -0.872 13.283 3.598 1.00 93.38 206 LEU A CA 1
ATOM 1651 C C . LEU A 1 206 ? 0.555 13.515 4.115 1.00 93.38 206 LEU A C 1
ATOM 1653 O O . LEU A 1 206 ? 0.822 13.321 5.292 1.00 93.38 206 LEU A O 1
ATOM 1657 N N . MET A 1 207 ? 1.468 13.951 3.247 1.00 91.31 207 MET A N 1
ATOM 1658 C CA . MET A 1 207 ? 2.870 14.171 3.612 1.00 91.31 207 MET A CA 1
ATOM 1659 C C . MET A 1 207 ? 3.113 15.509 4.328 1.00 91.31 207 MET A C 1
ATOM 1661 O O . MET A 1 207 ? 4.133 15.657 4.995 1.00 91.31 207 MET A O 1
ATOM 1665 N N . ASN A 1 208 ? 2.210 16.487 4.181 1.00 86.50 208 ASN A N 1
ATOM 1666 C CA . ASN A 1 208 ? 2.366 17.834 4.743 1.00 86.50 208 ASN A CA 1
ATOM 1667 C C . ASN A 1 208 ? 1.546 18.084 6.017 1.00 86.50 208 ASN A C 1
ATOM 1669 O O . ASN A 1 208 ? 1.820 19.058 6.719 1.00 86.50 208 ASN A O 1
ATOM 1673 N N . ASN A 1 209 ? 0.525 17.273 6.312 1.00 73.19 209 ASN A N 1
ATOM 1674 C CA . ASN A 1 209 ? -0.129 17.317 7.614 1.00 73.19 209 ASN A CA 1
ATOM 1675 C C . ASN A 1 209 ? 0.726 16.494 8.598 1.00 73.19 209 ASN A C 1
ATOM 1677 O O . ASN A 1 209 ? 1.154 15.387 8.295 1.00 73.19 209 ASN A O 1
ATOM 1681 N N . ASP A 1 210 ? 1.019 17.000 9.795 1.00 80.19 210 ASP A N 1
ATOM 1682 C CA . ASP A 1 210 ? 1.854 16.272 10.773 1.00 80.19 210 ASP A CA 1
ATOM 1683 C C . ASP A 1 210 ? 1.200 14.958 11.284 1.00 80.19 210 ASP A C 1
ATOM 1685 O O . ASP A 1 210 ? 1.718 14.308 12.197 1.00 80.19 210 ASP A O 1
ATOM 1689 N N . ALA A 1 211 ? 0.065 14.542 10.699 1.00 82.88 211 ALA A N 1
ATOM 1690 C CA . ALA A 1 211 ? -0.744 13.393 11.084 1.00 82.88 211 ALA A CA 1
ATOM 1691 C C . ALA A 1 211 ? 0.049 12.087 11.056 1.00 82.88 211 ALA A C 1
ATOM 1693 O O . ALA A 1 211 ? -0.075 11.285 11.976 1.00 82.88 211 ALA A O 1
ATOM 1694 N N . LEU A 1 212 ? 0.908 11.885 10.050 1.00 87.62 212 LEU A N 1
ATOM 1695 C CA . LEU A 1 212 ? 1.683 10.647 9.904 1.00 87.62 212 LEU A CA 1
ATOM 1696 C C . LEU A 1 212 ? 2.545 10.322 11.127 1.00 87.62 212 LEU A C 1
ATOM 1698 O O . LEU A 1 212 ? 2.728 9.153 11.449 1.00 87.62 212 LEU A O 1
ATOM 1702 N N . SER A 1 213 ? 3.040 11.340 11.837 1.00 85.25 213 SER A N 1
ATOM 1703 C CA . SER A 1 213 ? 3.866 11.144 13.035 1.00 85.25 213 SER A CA 1
ATOM 1704 C C . SER A 1 213 ? 3.107 10.518 14.210 1.00 85.25 213 SER A C 1
ATOM 1706 O O . SER A 1 213 ? 3.721 9.906 15.081 1.00 85.25 213 SER A O 1
ATOM 1708 N N . SER A 1 214 ? 1.783 10.697 14.241 1.00 85.56 214 SER A N 1
ATOM 1709 C CA . SER A 1 214 ? 0.893 10.274 15.330 1.00 85.56 214 SER A CA 1
ATOM 1710 C C . SER A 1 214 ? -0.182 9.283 14.869 1.00 85.56 214 SER A C 1
ATOM 1712 O O . SER A 1 214 ? -0.993 8.836 15.676 1.00 85.56 214 SER A O 1
ATOM 1714 N N . SER A 1 215 ? -0.208 8.949 13.578 1.00 89.44 215 SER A N 1
ATOM 1715 C CA . SER A 1 215 ? -1.129 7.987 12.982 1.00 89.44 215 SER A CA 1
ATOM 1716 C C . SER A 1 215 ? -0.767 6.556 13.387 1.00 89.44 215 SER A C 1
ATOM 1718 O O . SER A 1 215 ? 0.393 6.223 13.628 1.00 89.44 215 SER A O 1
ATOM 1720 N N . ALA A 1 216 ? -1.774 5.682 13.415 1.00 89.44 216 ALA A N 1
ATOM 1721 C CA . ALA A 1 216 ? -1.580 4.246 13.594 1.00 89.44 216 ALA A CA 1
ATOM 1722 C C . ALA A 1 216 ? -0.985 3.554 12.347 1.00 89.44 216 ALA A C 1
ATOM 1724 O O . ALA A 1 216 ? -0.513 2.418 12.454 1.00 89.44 216 ALA A O 1
ATOM 1725 N N . LEU A 1 217 ? -1.001 4.228 11.186 1.00 93.81 217 LEU A N 1
ATOM 1726 C CA . LEU A 1 217 ? -0.468 3.709 9.928 1.00 93.81 217 LEU A CA 1
ATOM 1727 C C . LEU A 1 217 ? 1.044 3.469 10.016 1.00 93.81 217 LEU A C 1
ATOM 1729 O O . LEU A 1 217 ? 1.803 4.256 10.578 1.00 93.81 217 LEU A O 1
ATOM 1733 N N . ASP A 1 218 ? 1.493 2.373 9.410 1.00 94.75 218 ASP A N 1
ATOM 1734 C CA . ASP A 1 218 ? 2.912 2.050 9.295 1.00 94.75 218 ASP A CA 1
ATOM 1735 C C . ASP A 1 218 ? 3.612 3.050 8.357 1.00 94.75 218 ASP A C 1
ATOM 1737 O O . ASP A 1 218 ? 3.258 3.183 7.186 1.00 94.75 218 ASP A O 1
ATOM 1741 N N . ALA A 1 219 ? 4.614 3.770 8.869 1.00 92.94 219 ALA A N 1
ATOM 1742 C CA . ALA A 1 219 ? 5.329 4.785 8.095 1.00 92.94 219 ALA A CA 1
ATOM 1743 C C . ALA A 1 219 ? 6.088 4.197 6.890 1.00 92.94 219 ALA A C 1
ATOM 1745 O O . ALA A 1 219 ? 6.222 4.865 5.864 1.00 92.94 219 ALA A O 1
ATOM 1746 N N . GLY A 1 220 ? 6.558 2.948 6.992 1.00 95.56 220 GLY A N 1
ATOM 1747 C CA . GLY A 1 220 ? 7.184 2.232 5.883 1.00 95.56 220 GLY A CA 1
ATOM 1748 C C . GLY A 1 220 ? 6.174 1.908 4.786 1.00 95.56 220 GLY A C 1
ATOM 1749 O O . GLY A 1 220 ? 6.447 2.164 3.616 1.00 95.56 220 GLY A O 1
ATOM 1750 N N . PHE A 1 221 ? 4.975 1.453 5.163 1.00 96.75 221 PHE A N 1
ATOM 1751 C CA . PHE A 1 221 ? 3.862 1.254 4.232 1.00 96.75 221 PHE A CA 1
ATOM 1752 C C . PHE A 1 221 ? 3.474 2.556 3.526 1.00 96.75 221 PHE A C 1
ATOM 1754 O O . PHE A 1 221 ? 3.330 2.558 2.304 1.00 96.75 221 PHE A O 1
ATOM 1761 N N . VAL A 1 222 ? 3.337 3.664 4.265 1.00 96.44 222 VAL A N 1
ATOM 1762 C CA . VAL A 1 222 ? 3.013 4.967 3.663 1.00 96.44 222 VAL A CA 1
ATOM 1763 C C . VAL A 1 222 ? 4.101 5.369 2.672 1.00 96.44 222 VAL A C 1
ATOM 1765 O O . VAL A 1 222 ? 3.788 5.623 1.515 1.00 96.44 222 VAL A O 1
ATOM 1768 N N . SER A 1 223 ? 5.376 5.326 3.074 1.00 95.56 223 SER A N 1
ATOM 1769 C CA . SER A 1 223 ? 6.494 5.633 2.174 1.00 95.56 223 SER A CA 1
ATOM 1770 C C . SER A 1 223 ? 6.506 4.744 0.928 1.00 95.56 223 SER A C 1
ATOM 1772 O O . SER A 1 223 ? 6.835 5.224 -0.154 1.00 95.56 223 SER A O 1
ATOM 1774 N N . PHE A 1 224 ? 6.163 3.464 1.074 1.00 96.44 224 PHE A N 1
ATOM 1775 C CA . PHE A 1 224 ? 6.078 2.507 -0.023 1.00 96.44 224 PHE A CA 1
ATOM 1776 C C . PHE A 1 224 ? 4.946 2.857 -0.997 1.00 96.44 224 PHE A C 1
ATOM 1778 O O . PHE A 1 224 ? 5.176 2.965 -2.200 1.00 96.44 224 PHE A O 1
ATOM 1785 N N . ILE A 1 225 ? 3.723 3.058 -0.496 1.00 96.69 225 ILE A N 1
ATOM 1786 C CA . ILE A 1 225 ? 2.548 3.262 -1.352 1.00 96.69 225 ILE A CA 1
ATOM 1787 C C . ILE A 1 225 ? 2.538 4.654 -2.001 1.00 96.69 225 ILE A C 1
ATOM 1789 O O . ILE A 1 225 ? 1.923 4.827 -3.055 1.00 96.69 225 ILE A O 1
ATOM 1793 N N . THR A 1 226 ? 3.230 5.635 -1.408 1.00 96.25 226 THR A N 1
ATOM 1794 C CA . THR A 1 226 ? 3.387 6.993 -1.954 1.00 96.25 226 THR A CA 1
ATOM 1795 C C . THR A 1 226 ? 4.650 7.183 -2.797 1.00 96.25 226 THR A C 1
ATOM 1797 O O . THR A 1 226 ? 4.902 8.297 -3.252 1.00 96.25 226 THR A O 1
ATOM 1800 N N . ASP A 1 227 ? 5.456 6.144 -3.033 1.00 96.44 227 ASP A N 1
ATOM 1801 C CA . ASP A 1 227 ? 6.472 6.174 -4.089 1.00 96.44 227 ASP A CA 1
ATOM 1802 C C . ASP A 1 227 ? 5.801 5.785 -5.416 1.00 96.44 227 ASP A C 1
ATOM 1804 O O . ASP A 1 227 ? 5.225 4.698 -5.512 1.00 96.44 227 ASP A O 1
ATOM 1808 N N . PRO A 1 228 ? 5.845 6.622 -6.465 1.00 95.69 228 PRO A N 1
ATOM 1809 C CA . PRO A 1 228 ? 5.145 6.325 -7.711 1.00 95.69 228 PRO A CA 1
ATOM 1810 C C . PRO A 1 228 ? 5.638 5.039 -8.380 1.00 95.69 228 PRO A C 1
ATOM 1812 O O . PRO A 1 228 ? 4.837 4.308 -8.957 1.00 95.69 228 PRO A O 1
ATOM 1815 N N . GLY A 1 229 ? 6.928 4.723 -8.280 1.00 93.50 229 GLY A N 1
ATOM 1816 C CA . GLY A 1 229 ? 7.498 3.525 -8.881 1.00 93.50 229 GLY A CA 1
ATOM 1817 C C . GLY A 1 229 ? 7.190 2.233 -8.123 1.00 93.50 229 GLY A C 1
ATOM 1818 O O . GLY A 1 229 ? 7.410 1.154 -8.671 1.00 93.50 229 GLY A O 1
ATOM 1819 N N . LEU A 1 230 ? 6.668 2.322 -6.898 1.00 92.31 230 LEU A N 1
ATOM 1820 C CA . LEU A 1 230 ? 6.260 1.168 -6.093 1.00 92.31 230 LEU A CA 1
ATOM 1821 C C . LEU A 1 230 ? 4.736 1.068 -5.966 1.00 92.31 230 LEU A C 1
ATOM 1823 O O . LEU A 1 230 ? 4.182 -0.013 -6.141 1.00 92.31 230 LEU A O 1
ATOM 1827 N N . GLY A 1 231 ? 4.056 2.186 -5.707 1.00 90.25 231 GLY A N 1
ATOM 1828 C CA . GLY A 1 231 ? 2.634 2.221 -5.381 1.00 90.25 231 GLY A CA 1
ATOM 1829 C C . GLY A 1 231 ? 1.691 2.463 -6.559 1.00 90.25 231 GLY A C 1
ATOM 1830 O O . GLY A 1 231 ? 0.606 1.889 -6.577 1.00 90.25 231 GLY A O 1
ATOM 1831 N N . ALA A 1 232 ? 2.075 3.246 -7.575 1.00 89.88 232 ALA A N 1
ATOM 1832 C CA . ALA A 1 232 ? 1.120 3.714 -8.595 1.00 89.88 232 ALA A CA 1
ATOM 1833 C C . ALA A 1 232 ? 0.483 2.580 -9.420 1.00 89.88 232 ALA A C 1
ATOM 1835 O O . ALA A 1 232 ? -0.662 2.686 -9.860 1.00 89.88 232 ALA A O 1
ATOM 1836 N N . LEU A 1 233 ? 1.221 1.485 -9.633 1.00 87.94 233 LEU A N 1
ATOM 1837 C CA . LEU A 1 233 ? 0.741 0.324 -10.386 1.00 87.94 233 LEU A CA 1
ATOM 1838 C C . LEU A 1 233 ? 0.016 -0.706 -9.509 1.00 87.94 233 LEU A C 1
ATOM 1840 O O . LEU A 1 233 ? -0.852 -1.422 -10.010 1.00 87.94 233 LEU A O 1
ATOM 1844 N N . SER A 1 234 ? 0.370 -0.805 -8.224 1.00 82.00 234 SER A N 1
ATOM 1845 C CA . SER A 1 234 ? -0.170 -1.825 -7.318 1.00 82.00 234 SER A CA 1
ATOM 1846 C C . SER A 1 234 ? -1.350 -1.345 -6.480 1.00 82.00 234 SER A C 1
ATOM 1848 O O . SER A 1 234 ? -2.139 -2.185 -6.060 1.00 82.00 234 SER A O 1
ATOM 1850 N N . HIS A 1 235 ? -1.480 -0.035 -6.242 1.00 87.38 235 HIS A N 1
ATOM 1851 C CA . HIS A 1 235 ? -2.506 0.538 -5.374 1.00 87.38 235 HIS A CA 1
ATOM 1852 C C . HIS A 1 235 ? -3.913 0.225 -5.889 1.00 87.38 235 HIS A C 1
ATOM 1854 O O . HIS A 1 235 ? -4.250 0.503 -7.050 1.00 87.38 235 HIS A O 1
ATOM 1860 N N . GLN A 1 236 ? -4.725 -0.373 -5.023 1.00 85.75 236 GLN A N 1
ATOM 1861 C CA . GLN A 1 236 ? -6.133 -0.677 -5.277 1.00 85.75 236 GLN A CA 1
ATOM 1862 C C . GLN A 1 236 ? -7.074 0.310 -4.579 1.00 85.75 236 GLN A C 1
ATOM 1864 O O . GLN A 1 236 ? -8.227 0.434 -4.989 1.00 85.75 236 GLN A O 1
ATOM 1869 N N . GLY A 1 237 ? -6.604 0.969 -3.517 1.00 86.69 237 GLY A N 1
ATOM 1870 C CA . GLY A 1 237 ? -7.390 1.903 -2.722 1.00 86.69 237 GLY A CA 1
ATOM 1871 C C . GLY A 1 237 ? -7.488 3.314 -3.300 1.00 86.69 237 GLY A C 1
ATOM 1872 O O . GLY A 1 237 ? -7.369 3.553 -4.500 1.00 86.69 237 GLY A O 1
ATOM 1873 N N . SER A 1 238 ? -7.736 4.265 -2.401 1.00 94.00 238 SER A N 1
ATOM 1874 C CA . SER A 1 238 ? -7.787 5.693 -2.704 1.00 94.00 238 SER A CA 1
ATOM 1875 C C . SER A 1 238 ? -6.775 6.444 -1.847 1.00 94.00 238 SER A C 1
ATOM 1877 O O . SER A 1 238 ? -6.875 6.429 -0.618 1.00 94.00 238 SER A O 1
ATOM 1879 N N . TYR A 1 239 ? -5.857 7.177 -2.481 1.00 95.38 239 TYR A N 1
ATOM 1880 C CA . TYR A 1 239 ? -4.931 8.073 -1.779 1.00 95.38 239 TYR A CA 1
ATOM 1881 C C . TYR A 1 239 ? -5.656 9.163 -0.985 1.00 95.38 239 TYR A C 1
ATOM 1883 O O . TYR A 1 239 ? -5.172 9.597 0.058 1.00 95.38 239 TYR A O 1
ATOM 1891 N N . GLN A 1 240 ? -6.840 9.580 -1.443 1.00 95.69 240 GLN A N 1
ATOM 1892 C CA . GLN A 1 240 ? -7.682 10.512 -0.699 1.00 95.69 240 GLN A CA 1
ATOM 1893 C C . GLN A 1 240 ? -8.188 9.881 0.603 1.00 95.69 240 GLN A C 1
ATOM 1895 O O . GLN A 1 240 ? -8.124 10.506 1.660 1.00 95.69 240 GLN A O 1
ATOM 1900 N N . PHE A 1 241 ? -8.646 8.629 0.542 1.00 96.69 241 PHE A N 1
ATOM 1901 C CA . PHE A 1 241 ? -9.083 7.901 1.730 1.00 96.69 241 PHE A CA 1
ATOM 1902 C C . PHE A 1 241 ? -7.917 7.590 2.676 1.00 96.69 241 PHE A C 1
ATOM 1904 O O . PHE A 1 241 ? -8.060 7.743 3.887 1.00 96.69 241 PHE A O 1
ATOM 1911 N N . LEU A 1 242 ? -6.745 7.229 2.139 1.00 96.31 242 LEU A N 1
ATOM 1912 C CA . LEU A 1 242 ? -5.523 7.042 2.926 1.00 96.31 242 LEU A CA 1
ATOM 1913 C C . LEU A 1 242 ? -5.168 8.315 3.707 1.00 96.31 242 LEU A C 1
ATOM 1915 O O . LEU A 1 242 ? -4.891 8.240 4.903 1.00 96.31 242 LEU A O 1
ATOM 1919 N N . ALA A 1 243 ? -5.235 9.480 3.052 1.00 95.88 243 ALA A N 1
ATOM 1920 C CA . ALA A 1 243 ? -5.001 10.766 3.700 1.00 95.88 243 ALA A CA 1
ATOM 1921 C C . ALA A 1 243 ? -6.011 11.043 4.824 1.00 95.88 243 ALA A C 1
ATOM 1923 O O . ALA A 1 243 ? -5.620 11.407 5.932 1.00 95.88 243 ALA A O 1
ATOM 1924 N N . HIS A 1 244 ? -7.299 10.803 4.561 1.00 96.38 244 HIS A N 1
ATOM 1925 C CA . HIS A 1 244 ? -8.371 10.966 5.546 1.00 96.38 244 HIS A CA 1
ATOM 1926 C C . HIS A 1 244 ? -8.175 10.068 6.774 1.00 96.38 244 HIS A C 1
ATOM 1928 O O . HIS A 1 244 ? -8.260 10.524 7.911 1.00 96.38 244 HIS A O 1
ATOM 1934 N N . ILE A 1 245 ? -7.866 8.789 6.569 1.00 95.81 245 ILE A N 1
ATOM 1935 C CA . ILE A 1 245 ? -7.662 7.833 7.663 1.00 95.81 245 ILE A CA 1
ATOM 1936 C C . ILE A 1 245 ? -6.390 8.127 8.464 1.00 95.81 245 ILE A C 1
ATOM 1938 O O . ILE A 1 245 ? -6.381 7.925 9.683 1.00 95.81 245 ILE A O 1
ATOM 1942 N N . ALA A 1 246 ? -5.335 8.646 7.835 1.00 95.75 246 ALA A N 1
ATOM 1943 C CA . ALA A 1 246 ? -4.161 9.120 8.564 1.00 95.75 246 ALA A CA 1
ATOM 1944 C C . ALA A 1 246 ? -4.532 10.228 9.566 1.00 95.75 246 ALA A C 1
ATOM 1946 O O . ALA A 1 246 ? -4.125 10.169 10.724 1.00 95.75 246 ALA A O 1
ATOM 1947 N N . GLU A 1 247 ? -5.372 11.185 9.157 1.00 95.06 247 GLU A N 1
ATOM 1948 C CA . GLU A 1 247 ? -5.872 12.263 10.024 1.00 95.06 247 GLU A CA 1
ATOM 1949 C C . GLU A 1 247 ? -6.769 11.729 11.154 1.00 95.06 247 GLU A C 1
ATOM 1951 O O . GLU A 1 247 ? -6.597 12.107 12.315 1.00 95.06 247 GLU A O 1
ATOM 1956 N N . VAL A 1 248 ? -7.684 10.805 10.831 1.00 94.06 248 VAL A N 1
ATOM 1957 C CA . VAL A 1 248 ? -8.585 10.163 11.807 1.00 94.06 248 VAL A CA 1
ATOM 1958 C C . VAL A 1 248 ? -7.796 9.418 12.878 1.00 94.06 248 VAL A C 1
ATOM 1960 O O . VAL A 1 248 ? -8.034 9.608 14.069 1.00 94.06 248 VAL A O 1
ATOM 1963 N N . THR A 1 249 ? -6.846 8.579 12.464 1.00 90.62 249 THR A N 1
ATOM 1964 C CA . THR A 1 249 ? -6.039 7.763 13.384 1.00 90.62 249 THR A CA 1
ATOM 1965 C C . THR A 1 249 ? -5.047 8.597 14.191 1.00 90.62 249 THR A C 1
ATOM 1967 O O . THR A 1 249 ? -4.730 8.227 15.315 1.00 90.62 249 THR A O 1
ATOM 1970 N N . ALA A 1 250 ? -4.611 9.744 13.666 1.00 90.56 250 ALA A N 1
ATOM 1971 C CA . ALA A 1 250 ? -3.836 10.731 14.414 1.00 90.56 250 ALA A CA 1
ATOM 1972 C C . ALA A 1 250 ? -4.689 11.561 15.396 1.00 90.56 250 ALA A C 1
ATOM 1974 O O . ALA A 1 250 ? -4.142 12.325 16.192 1.00 90.56 250 ALA A O 1
ATOM 1975 N N . GLY A 1 251 ? -6.022 11.446 15.345 1.00 90.44 251 GLY A N 1
ATOM 1976 C CA . GLY A 1 251 ? -6.940 12.185 16.213 1.00 90.44 251 GLY A CA 1
ATOM 1977 C C . GLY A 1 251 ? -7.001 13.686 15.919 1.00 90.44 251 GLY A C 1
ATOM 1978 O O . GLY A 1 251 ? -7.334 14.470 16.811 1.00 90.44 251 GLY A O 1
ATOM 1979 N N . ILE A 1 252 ? -6.670 14.098 14.693 1.00 89.44 252 ILE A N 1
ATOM 1980 C CA . ILE A 1 252 ? -6.708 15.503 14.274 1.00 89.44 252 ILE A CA 1
ATOM 1981 C C . ILE A 1 252 ? -7.959 15.809 13.442 1.00 89.44 252 ILE A C 1
ATOM 1983 O O . ILE A 1 252 ? -8.722 14.921 13.064 1.00 89.44 252 ILE A O 1
ATOM 1987 N N . ALA A 1 253 ? -8.195 17.094 13.173 1.00 90.25 253 ALA A N 1
ATOM 1988 C CA . ALA A 1 253 ? -9.285 17.505 12.297 1.00 90.25 253 ALA A CA 1
ATOM 1989 C C . ALA A 1 253 ? -9.048 16.986 10.871 1.00 90.25 253 ALA A C 1
ATOM 1991 O O . ALA A 1 253 ? -7.969 17.192 10.317 1.00 90.25 253 ALA A O 1
ATOM 1992 N N . THR A 1 254 ? -10.063 16.347 10.285 1.00 93.50 254 THR A N 1
ATOM 1993 C CA . THR A 1 254 ? -9.973 15.807 8.927 1.00 93.50 254 THR A CA 1
ATOM 1994 C C . THR A 1 254 ? -10.165 16.908 7.888 1.00 93.50 254 THR A C 1
ATOM 1996 O O . THR A 1 254 ? -11.021 17.787 8.032 1.00 93.50 254 THR A O 1
ATOM 1999 N N . SER A 1 255 ? -9.372 16.853 6.825 1.00 92.19 255 SER A N 1
ATOM 2000 C CA . SER A 1 255 ? -9.451 17.778 5.695 1.00 92.19 255 SER A CA 1
ATOM 2001 C C . SER A 1 255 ? -10.664 17.489 4.813 1.00 92.19 255 SER A C 1
ATOM 2003 O O . SER A 1 255 ? -11.303 18.413 4.308 1.00 92.19 255 SER A O 1
ATOM 2005 N N . ASP A 1 256 ? -10.993 16.207 4.641 1.00 93.38 256 ASP A N 1
ATOM 2006 C CA . ASP A 1 256 ? -12.173 15.763 3.908 1.00 93.38 256 ASP A CA 1
ATOM 2007 C C . ASP A 1 256 ? -13.301 15.370 4.871 1.00 93.38 256 ASP A C 1
ATOM 2009 O O . ASP A 1 256 ? -13.098 14.978 6.024 1.00 93.38 256 ASP A O 1
ATOM 2013 N N . SER A 1 257 ? -14.538 15.504 4.393 1.00 94.62 257 SER A N 1
ATOM 2014 C CA . SER A 1 257 ? -15.704 15.007 5.120 1.00 94.62 257 SER A CA 1
ATOM 2015 C C . SER A 1 257 ? -15.851 13.513 4.875 1.00 94.62 257 SER A C 1
ATOM 2017 O O . SER A 1 257 ? -15.808 13.080 3.726 1.00 94.62 257 SER A O 1
ATOM 2019 N N . ALA A 1 258 ? -16.168 12.753 5.926 1.00 94.12 258 ALA A N 1
ATOM 2020 C CA . ALA A 1 258 ? -16.494 11.332 5.812 1.00 94.12 258 ALA A CA 1
ATOM 2021 C C . ALA A 1 258 ? -17.590 11.035 4.767 1.00 94.12 258 ALA A C 1
ATOM 2023 O O . ALA A 1 258 ? -17.567 9.997 4.118 1.00 94.12 258 ALA A O 1
ATOM 2024 N N . THR A 1 259 ? -18.507 11.983 4.533 1.00 94.31 259 THR A N 1
ATOM 2025 C CA . THR A 1 259 ? -19.574 11.847 3.527 1.00 94.31 259 THR A CA 1
ATOM 2026 C C . THR A 1 259 ? -19.071 11.665 2.093 1.00 94.31 259 THR A C 1
ATOM 2028 O O . THR A 1 259 ? -19.822 11.163 1.260 1.00 94.31 259 THR A O 1
ATOM 2031 N N . GLN A 1 260 ? -17.821 12.040 1.799 1.00 95.31 260 GLN A N 1
ATOM 2032 C CA . GLN A 1 260 ? -17.203 11.813 0.490 1.00 95.31 260 GLN A CA 1
ATOM 2033 C C . GLN A 1 260 ? -16.895 10.331 0.227 1.00 95.31 260 GLN A C 1
ATOM 2035 O O . GLN A 1 260 ? -16.713 9.956 -0.925 1.00 95.31 260 GLN A O 1
ATOM 2040 N N . PHE A 1 261 ? -16.880 9.491 1.266 1.00 96.75 261 PHE A N 1
ATOM 2041 C CA . PHE A 1 261 ? -16.524 8.072 1.182 1.00 96.75 261 PHE A CA 1
ATOM 2042 C C . PHE A 1 261 ? -17.735 7.137 1.347 1.00 96.75 261 PHE A C 1
ATOM 2044 O O . PHE A 1 261 ? -17.569 5.962 1.649 1.00 96.75 261 PHE A O 1
ATOM 2051 N N . LYS A 1 262 ? -18.961 7.639 1.139 1.00 96.62 262 LYS A N 1
ATOM 2052 C CA . LYS A 1 262 ? -20.212 6.853 1.216 1.00 96.62 262 LYS A CA 1
ATOM 2053 C C . LYS A 1 262 ? -20.337 5.752 0.162 1.00 96.62 262 LYS A C 1
ATOM 2055 O O . LYS A 1 262 ? -21.162 4.858 0.304 1.00 96.62 262 LYS A O 1
ATOM 2060 N N . THR A 1 263 ? -19.607 5.866 -0.941 1.00 95.75 263 THR A N 1
ATOM 2061 C CA . THR A 1 263 ? -19.647 4.898 -2.037 1.00 95.75 263 THR A CA 1
ATOM 2062 C C . THR A 1 263 ? -18.268 4.818 -2.649 1.00 95.75 263 THR A C 1
ATOM 2064 O O . THR A 1 263 ? -17.733 5.833 -3.104 1.00 95.75 263 THR A O 1
ATOM 2067 N N . PHE A 1 264 ? -17.696 3.622 -2.664 1.00 92.94 264 PHE A N 1
ATOM 2068 C CA . PHE A 1 264 ? -16.444 3.386 -3.348 1.00 92.94 264 PHE A CA 1
ATOM 2069 C C . PHE A 1 264 ? -16.647 3.459 -4.864 1.00 92.94 264 PHE A C 1
ATOM 2071 O O . PHE A 1 264 ? -17.633 2.976 -5.416 1.00 92.94 264 PHE A O 1
ATOM 2078 N N . THR A 1 265 ? -15.721 4.124 -5.553 1.00 89.62 265 THR A N 1
ATOM 2079 C CA . THR A 1 265 ? -15.740 4.234 -7.015 1.00 89.62 265 THR A CA 1
ATOM 2080 C C . THR A 1 265 ? -14.429 3.699 -7.559 1.00 89.62 265 THR A C 1
ATOM 2082 O O . THR A 1 265 ? -13.373 4.293 -7.339 1.00 89.62 265 THR A O 1
ATOM 2085 N N . GLU A 1 266 ? -14.501 2.582 -8.282 1.00 85.44 266 GLU A N 1
ATOM 2086 C CA . GLU A 1 266 ? -13.349 2.045 -8.999 1.00 85.44 266 GLU A CA 1
ATOM 2087 C C . GLU A 1 266 ? -12.924 2.977 -10.138 1.00 85.44 266 GLU A C 1
ATOM 2089 O O . GLU A 1 266 ? -13.747 3.611 -10.806 1.00 85.44 266 GLU A O 1
ATOM 2094 N N . ALA A 1 267 ? -11.615 3.032 -10.385 1.00 83.56 267 ALA A N 1
ATOM 2095 C CA . ALA A 1 267 ? -11.082 3.721 -11.549 1.00 83.56 267 ALA A CA 1
ATOM 2096 C C . ALA A 1 267 ? -11.634 3.074 -12.827 1.00 83.56 267 ALA A C 1
ATOM 2098 O O . ALA A 1 267 ? -11.448 1.881 -13.072 1.00 83.56 267 ALA A O 1
ATOM 2099 N N . SE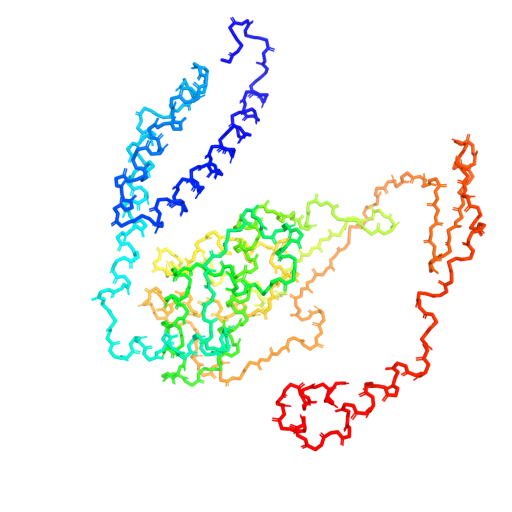R A 1 268 ? -12.274 3.878 -13.670 1.00 81.56 268 SER A N 1
ATOM 2100 C CA . SER A 1 268 ? -12.932 3.411 -14.894 1.00 81.56 268 SER A CA 1
ATOM 2101 C C . SER A 1 268 ? -11.939 3.145 -16.030 1.00 81.56 268 SER A C 1
ATOM 2103 O O . SER A 1 268 ? -12.285 2.542 -17.047 1.00 81.56 268 SER A O 1
ATOM 2105 N N . SER A 1 269 ? -10.689 3.598 -15.888 1.00 83.31 269 SER A N 1
ATOM 2106 C CA . SER A 1 269 ? -9.627 3.361 -16.864 1.00 83.31 269 SER A CA 1
ATOM 2107 C C . SER A 1 269 ? -8.231 3.394 -16.239 1.00 83.31 269 SER A C 1
ATOM 2109 O O . SER A 1 269 ? -8.022 3.925 -15.151 1.00 83.31 269 SER A O 1
ATOM 2111 N N . ILE A 1 270 ? -7.241 2.874 -16.970 1.00 80.56 270 ILE A N 1
ATOM 2112 C CA . ILE A 1 270 ? -5.826 2.916 -16.568 1.00 80.56 270 ILE A CA 1
ATOM 2113 C C . ILE A 1 270 ? -5.339 4.361 -16.350 1.00 80.56 270 ILE A C 1
ATOM 2115 O O . ILE A 1 270 ? -4.598 4.623 -15.407 1.00 80.56 270 ILE A O 1
ATOM 2119 N N . ASN A 1 271 ? -5.805 5.305 -17.171 1.00 83.69 271 ASN A N 1
ATOM 2120 C CA . ASN A 1 271 ? -5.380 6.708 -17.113 1.00 83.69 271 ASN A CA 1
ATOM 2121 C C . ASN A 1 271 ? -5.878 7.442 -15.856 1.00 83.69 271 ASN A C 1
ATOM 2123 O O . ASN A 1 271 ? -5.356 8.499 -15.515 1.00 83.69 271 ASN A O 1
ATOM 2127 N N . GLU A 1 272 ? -6.886 6.899 -15.171 1.00 86.06 272 GLU A N 1
ATOM 2128 C CA . GLU A 1 272 ? -7.358 7.419 -13.882 1.00 86.06 272 GLU A CA 1
ATOM 2129 C C . GLU A 1 272 ? -6.532 6.905 -12.698 1.00 86.06 272 GLU A C 1
ATOM 2131 O O . GLU A 1 272 ? -6.658 7.445 -11.599 1.00 86.06 272 GLU A O 1
ATOM 2136 N N . ARG A 1 273 ? -5.693 5.883 -12.917 1.00 85.38 273 ARG A N 1
ATOM 2137 C CA . ARG A 1 273 ? -4.866 5.253 -11.878 1.00 85.38 273 ARG A CA 1
ATOM 2138 C C . ARG A 1 273 ? -3.450 5.807 -11.846 1.00 85.38 273 ARG A C 1
ATOM 2140 O O . ARG A 1 273 ? -2.900 6.022 -10.773 1.00 85.38 273 ARG A O 1
ATOM 2147 N N . TYR A 1 274 ? -2.849 6.028 -13.012 1.00 92.50 274 TYR A N 1
ATOM 2148 C CA . TYR A 1 274 ? -1.477 6.515 -13.111 1.00 92.50 274 TYR A CA 1
ATOM 2149 C C . TYR A 1 274 ? -1.195 7.172 -14.462 1.00 92.50 274 TYR A C 1
ATOM 2151 O O . TYR A 1 274 ? -1.926 7.003 -15.439 1.00 92.50 274 TYR A O 1
ATOM 2159 N N . VAL A 1 275 ? -0.082 7.898 -14.519 1.00 94.75 275 VAL A N 1
ATOM 2160 C CA . VAL A 1 275 ? 0.473 8.476 -15.742 1.00 94.75 275 VAL A CA 1
ATOM 2161 C C . VAL A 1 275 ? 1.727 7.694 -16.113 1.00 94.75 275 VAL A C 1
ATOM 2163 O O . VAL A 1 275 ? 2.698 7.695 -15.363 1.00 94.75 275 VAL A O 1
ATOM 2166 N N . MET A 1 276 ? 1.715 7.027 -17.266 1.00 94.62 276 MET A N 1
ATOM 2167 C CA . MET A 1 276 ? 2.896 6.367 -17.829 1.00 94.62 276 MET A CA 1
ATOM 2168 C C . MET A 1 276 ? 3.537 7.279 -18.872 1.00 94.62 276 MET A C 1
ATOM 2170 O O . MET A 1 276 ? 2.852 7.788 -19.760 1.00 94.62 276 MET A O 1
ATOM 2174 N N . THR A 1 277 ? 4.850 7.463 -18.790 1.00 94.00 277 THR A N 1
ATOM 2175 C CA . THR A 1 277 ? 5.625 8.220 -19.775 1.00 94.00 277 THR A CA 1
ATOM 2176 C C . THR A 1 277 ? 6.797 7.398 -20.290 1.00 94.00 277 THR A C 1
ATOM 2178 O O . THR A 1 277 ? 7.217 6.425 -19.664 1.00 94.00 277 THR A O 1
ATOM 2181 N N . GLN A 1 278 ? 7.310 7.784 -21.454 1.00 94.56 278 GLN A N 1
ATOM 2182 C CA . GLN A 1 278 ? 8.485 7.178 -22.066 1.00 94.56 278 GLN A CA 1
ATOM 2183 C C . GLN A 1 278 ? 9.525 8.255 -22.378 1.00 94.56 278 GLN A C 1
ATOM 2185 O O . GLN A 1 278 ? 9.161 9.380 -22.729 1.00 94.56 278 GLN A O 1
ATOM 2190 N N . SER A 1 279 ? 10.809 7.923 -22.264 1.00 92.69 279 SER A N 1
ATOM 2191 C CA . SER A 1 279 ? 11.891 8.848 -22.602 1.00 92.69 279 SER A CA 1
ATOM 2192 C C . SER A 1 279 ? 11.969 9.128 -24.103 1.00 92.69 279 SER A C 1
ATOM 2194 O O . SER A 1 279 ? 11.678 8.269 -24.935 1.00 92.69 279 SER A O 1
ATOM 2196 N N . GLU A 1 280 ? 12.427 10.328 -24.461 1.00 92.69 280 GLU A N 1
ATOM 2197 C CA . GLU A 1 280 ? 12.754 10.657 -25.856 1.00 92.69 280 GLU A CA 1
ATOM 2198 C C . GLU A 1 280 ? 13.974 9.866 -26.341 1.00 92.69 280 GLU A C 1
ATOM 2200 O O . GLU A 1 280 ? 14.023 9.415 -27.484 1.00 92.69 280 GLU A O 1
ATOM 2205 N N . GLU A 1 281 ? 14.943 9.656 -25.450 1.00 90.69 281 GLU A N 1
ATOM 2206 C CA . GLU A 1 281 ? 16.139 8.869 -25.721 1.00 90.69 281 GLU A CA 1
ATOM 2207 C C . GLU A 1 281 ? 15.842 7.367 -25.660 1.00 90.69 281 GLU A C 1
ATOM 2209 O O . GLU A 1 281 ? 15.081 6.900 -24.808 1.00 90.69 281 GLU A O 1
ATOM 2214 N N . SER A 1 282 ? 16.485 6.604 -26.542 1.00 90.50 282 SER A N 1
ATOM 2215 C CA . SER A 1 282 ? 16.421 5.143 -26.580 1.00 90.50 282 SER A CA 1
ATOM 2216 C C . SER A 1 282 ? 17.810 4.547 -26.390 1.00 90.50 282 SER A C 1
ATOM 2218 O O . SER A 1 282 ? 18.756 4.942 -27.082 1.00 90.50 282 SER A O 1
ATOM 2220 N N . ILE A 1 283 ? 17.937 3.549 -25.519 1.00 89.06 283 ILE A N 1
ATOM 2221 C CA . ILE A 1 283 ? 19.153 2.741 -25.459 1.00 89.06 283 ILE A CA 1
ATOM 2222 C C . ILE A 1 283 ? 19.205 1.787 -26.653 1.00 89.06 283 ILE A C 1
ATOM 2224 O O . ILE A 1 283 ? 18.192 1.232 -27.077 1.00 89.06 283 ILE A O 1
ATOM 2228 N N . SER A 1 284 ? 20.405 1.568 -27.193 1.00 85.12 284 SER A N 1
ATOM 2229 C CA . SER A 1 284 ? 20.599 0.548 -28.223 1.00 85.12 284 SER A CA 1
ATOM 2230 C C . SER A 1 284 ? 20.404 -0.827 -27.597 1.00 85.12 284 SER A C 1
ATOM 2232 O O . SER A 1 284 ? 21.285 -1.328 -26.895 1.00 85.12 284 SER A O 1
ATOM 2234 N N . LEU A 1 285 ? 19.267 -1.455 -27.875 1.00 79.50 285 LEU A N 1
ATOM 2235 C CA . LEU A 1 285 ? 19.034 -2.832 -27.472 1.00 79.50 285 LEU A CA 1
ATOM 2236 C C . LEU A 1 285 ? 19.947 -3.760 -28.289 1.00 79.50 285 LEU A C 1
ATOM 2238 O O . LEU A 1 285 ? 20.068 -3.592 -29.507 1.00 79.50 285 LEU A O 1
ATOM 2242 N N . PRO A 1 286 ? 20.626 -4.727 -27.651 1.00 80.06 286 PRO A N 1
ATOM 2243 C CA . PRO A 1 286 ? 21.401 -5.710 -28.387 1.00 80.06 286 PRO A CA 1
ATOM 2244 C C . PRO A 1 286 ? 20.459 -6.522 -29.278 1.00 80.06 286 PRO A C 1
ATOM 2246 O O . PRO A 1 286 ? 19.394 -6.942 -28.832 1.00 80.06 286 PRO A O 1
ATOM 2249 N N . GLU A 1 287 ? 20.867 -6.784 -30.523 1.00 81.75 287 GLU A N 1
ATOM 2250 C CA . GLU A 1 287 ? 20.106 -7.677 -31.401 1.00 81.75 287 GLU A CA 1
ATOM 2251 C C . GLU A 1 287 ? 19.921 -9.029 -30.681 1.00 81.75 287 GLU A C 1
A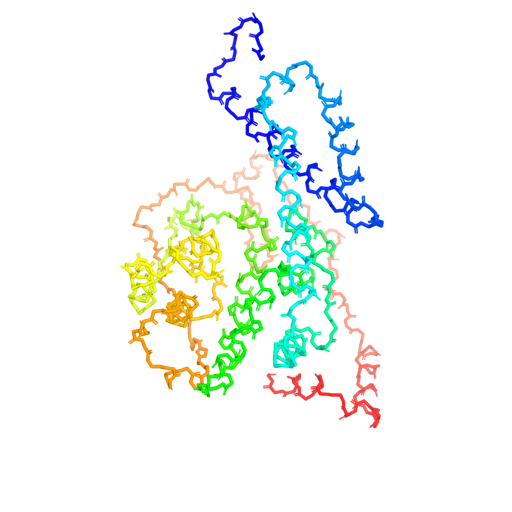TOM 2253 O O . GLU A 1 287 ? 20.923 -9.625 -30.259 1.00 81.75 287 GLU A O 1
ATOM 2258 N N . PRO A 1 288 ? 18.681 -9.496 -30.465 1.00 85.56 288 PRO A N 1
ATOM 2259 C CA . PRO A 1 288 ? 18.442 -10.758 -29.779 1.00 85.56 288 PRO A CA 1
ATOM 2260 C C . PRO A 1 288 ? 18.846 -11.923 -30.687 1.00 85.56 288 PRO A C 1
ATOM 2262 O O . PRO A 1 288 ? 18.786 -11.809 -31.908 1.00 85.56 288 PRO A O 1
ATOM 2265 N N . ASP A 1 289 ? 19.234 -13.064 -30.120 1.00 88.00 289 ASP A N 1
ATOM 2266 C CA . ASP A 1 289 ? 19.542 -14.263 -30.917 1.00 88.00 289 ASP A CA 1
ATOM 2267 C C . ASP A 1 289 ? 18.267 -14.969 -31.430 1.00 88.00 289 ASP A C 1
ATOM 2269 O O . ASP A 1 289 ? 18.296 -15.704 -32.418 1.00 88.00 289 ASP A O 1
ATOM 2273 N N . VAL A 1 290 ? 17.128 -14.720 -30.776 1.00 87.44 290 VAL A N 1
ATOM 2274 C CA . VAL A 1 290 ? 15.805 -15.254 -31.121 1.00 87.44 290 VAL A CA 1
ATOM 2275 C C . VAL A 1 290 ? 14.767 -14.151 -30.947 1.00 87.44 290 VAL A C 1
ATOM 2277 O O . VAL A 1 290 ? 14.767 -13.452 -29.935 1.00 87.44 290 VAL A O 1
ATOM 2280 N N . THR A 1 291 ? 13.859 -14.007 -31.907 1.00 85.44 291 THR A N 1
ATOM 2281 C CA . THR A 1 291 ? 12.683 -13.138 -31.783 1.00 85.44 291 THR A CA 1
ATOM 2282 C C . THR A 1 291 ? 11.427 -13.992 -31.750 1.00 85.44 291 THR A C 1
ATOM 2284 O O . THR A 1 291 ? 11.280 -14.911 -32.548 1.00 85.44 291 THR A O 1
ATOM 2287 N N . CYS A 1 292 ? 10.513 -13.698 -30.826 1.00 83.12 292 CYS A N 1
ATOM 2288 C CA . CYS A 1 292 ? 9.224 -14.375 -30.735 1.00 83.12 292 CYS A CA 1
ATOM 2289 C C . CYS A 1 292 ? 8.100 -13.358 -30.924 1.00 83.12 292 CYS A C 1
ATOM 2291 O O . CYS A 1 292 ? 8.032 -12.364 -30.203 1.00 83.12 292 CYS A O 1
ATOM 2293 N N . LYS A 1 293 ? 7.210 -13.605 -31.885 1.00 76.19 293 LYS A N 1
ATOM 2294 C CA . LYS A 1 293 ? 5.999 -12.809 -32.103 1.00 76.19 293 LYS A CA 1
ATOM 2295 C C . LYS A 1 293 ? 4.801 -13.743 -32.142 1.00 76.19 293 LYS A C 1
ATOM 2297 O O . LYS A 1 293 ? 4.778 -14.690 -32.921 1.00 76.19 293 LYS A O 1
ATOM 2302 N N . ASN A 1 294 ? 3.813 -13.478 -31.288 1.00 73.19 294 ASN A N 1
ATOM 2303 C CA . ASN A 1 294 ? 2.567 -14.250 -31.201 1.00 73.19 294 ASN A CA 1
ATOM 2304 C C . ASN A 1 294 ? 2.795 -15.768 -31.048 1.00 73.19 294 ASN A C 1
ATOM 2306 O O . ASN A 1 294 ? 2.148 -16.572 -31.712 1.00 73.19 294 ASN A O 1
ATOM 2310 N N . GLY A 1 295 ? 3.758 -16.162 -30.208 1.00 75.88 295 GLY A N 1
ATOM 2311 C CA . GLY A 1 295 ? 4.082 -17.572 -29.957 1.00 75.88 295 GLY A CA 1
ATOM 2312 C C . GLY A 1 295 ? 4.903 -18.266 -31.052 1.00 75.88 295 GLY A C 1
ATOM 2313 O O . GLY A 1 295 ? 5.283 -19.419 -30.870 1.00 75.88 295 GLY A O 1
ATOM 2314 N N . VAL A 1 296 ? 5.225 -17.583 -32.156 1.00 81.06 296 VAL A N 1
ATOM 2315 C CA . VAL A 1 296 ? 6.144 -18.085 -33.187 1.00 81.06 296 VAL A CA 1
ATOM 2316 C C . VAL A 1 296 ? 7.512 -17.456 -32.974 1.00 81.06 296 VAL A C 1
ATOM 2318 O O . VAL A 1 296 ? 7.640 -16.232 -32.966 1.00 81.06 296 VAL A O 1
ATOM 2321 N N . CYS A 1 297 ? 8.528 -18.296 -32.791 1.00 85.31 297 CYS A N 1
ATOM 2322 C CA . CYS A 1 297 ? 9.904 -17.866 -32.588 1.00 85.31 297 CYS A CA 1
ATOM 2323 C C . CYS A 1 297 ? 10.758 -18.159 -33.819 1.00 85.31 297 CYS A C 1
ATOM 2325 O O . CYS A 1 297 ? 10.668 -19.237 -34.406 1.00 85.31 297 CYS A O 1
ATOM 2327 N N . GLU A 1 298 ? 11.629 -17.222 -34.169 1.00 88.94 298 GLU A N 1
ATOM 2328 C CA . GLU A 1 298 ? 12.590 -17.354 -35.256 1.00 88.94 298 GLU A CA 1
ATOM 2329 C C . GLU A 1 298 ? 13.995 -17.004 -34.756 1.00 88.94 298 GLU A C 1
ATOM 2331 O O . GLU A 1 298 ? 14.182 -16.081 -33.962 1.00 88.94 298 GLU A O 1
ATOM 2336 N N . VAL A 1 299 ? 15.003 -17.749 -35.220 1.00 88.25 299 VAL A N 1
ATOM 2337 C CA . VAL A 1 299 ? 16.410 -17.413 -34.955 1.00 88.25 299 VAL A CA 1
ATOM 2338 C C . VAL A 1 299 ? 16.794 -16.214 -35.818 1.00 88.25 299 VAL A C 1
ATOM 2340 O O . VAL A 1 299 ? 16.581 -16.231 -37.036 1.00 88.25 299 VAL A O 1
ATOM 2343 N N . THR A 1 300 ? 17.389 -15.190 -35.209 1.00 88.75 300 THR A N 1
ATOM 2344 C CA . THR A 1 300 ? 17.911 -14.029 -35.941 1.00 88.75 300 THR A CA 1
ATOM 2345 C C . THR A 1 300 ? 19.189 -14.380 -36.696 1.00 88.75 300 THR A C 1
ATOM 2347 O O . THR A 1 300 ? 19.787 -15.438 -36.502 1.00 88.75 300 THR A O 1
ATOM 2350 N N . GLU A 1 301 ? 19.649 -13.496 -37.578 1.00 88.56 301 GLU A N 1
ATOM 2351 C CA . GLU A 1 301 ? 20.911 -13.726 -38.287 1.00 88.56 301 GLU A CA 1
ATOM 2352 C C . GLU A 1 301 ? 22.105 -13.784 -37.324 1.00 88.56 301 GLU A C 1
ATOM 2354 O O . GLU A 1 301 ? 22.980 -14.642 -37.460 1.00 88.56 301 GLU A O 1
ATOM 2359 N N . LYS A 1 302 ? 22.109 -12.924 -36.299 1.00 89.06 302 LYS A N 1
ATOM 2360 C CA . LYS A 1 302 ? 23.075 -12.998 -35.201 1.00 89.06 302 LYS A CA 1
ATOM 2361 C C . LYS A 1 302 ? 22.990 -14.337 -34.463 1.00 89.06 302 LYS A C 1
ATOM 2363 O O . LYS A 1 302 ? 24.021 -14.984 -34.288 1.00 89.06 302 LYS A O 1
ATOM 2368 N N . GLY A 1 303 ? 21.783 -14.791 -34.118 1.00 88.81 303 GLY A N 1
ATOM 2369 C CA . GLY A 1 303 ? 21.579 -16.089 -33.478 1.00 88.81 303 GLY A CA 1
ATOM 2370 C C . GLY A 1 303 ? 22.139 -17.243 -34.311 1.00 88.81 303 GLY A C 1
ATOM 2371 O O . GLY A 1 303 ? 22.886 -18.070 -33.790 1.00 88.81 303 GLY A O 1
ATOM 2372 N N . ARG A 1 304 ? 21.885 -17.255 -35.628 1.00 89.50 304 ARG A N 1
ATOM 2373 C CA . ARG A 1 304 ? 22.434 -18.275 -36.543 1.00 89.50 304 ARG A CA 1
ATOM 2374 C C . ARG A 1 304 ? 23.960 -18.268 -36.560 1.00 89.50 304 ARG A C 1
ATOM 2376 O O . ARG A 1 304 ? 24.572 -19.332 -36.495 1.00 89.50 304 ARG A O 1
ATOM 2383 N N . LYS A 1 305 ? 24.583 -17.086 -36.604 1.00 91.38 305 LYS A N 1
ATOM 2384 C CA . LYS A 1 305 ? 26.050 -16.936 -36.537 1.00 91.38 305 LYS A CA 1
ATOM 2385 C C . LYS A 1 305 ? 26.629 -17.404 -35.203 1.00 91.38 305 LYS A C 1
ATOM 2387 O O . LYS A 1 305 ? 27.727 -17.952 -35.185 1.00 91.38 305 LYS A O 1
ATOM 2392 N N . ASN A 1 306 ? 25.874 -17.247 -34.118 1.00 90.06 306 ASN A N 1
ATOM 2393 C CA . ASN A 1 306 ? 26.220 -17.735 -32.784 1.00 90.06 306 ASN A CA 1
ATOM 2394 C C . ASN A 1 306 ? 25.933 -19.239 -32.594 1.00 90.06 306 ASN A C 1
ATOM 2396 O O . ASN A 1 306 ? 26.120 -19.767 -31.500 1.00 90.06 306 ASN A O 1
ATOM 2400 N N . GLY A 1 307 ? 25.486 -19.945 -33.642 1.00 89.56 307 GLY A N 1
ATOM 2401 C CA . GLY A 1 307 ? 25.163 -21.372 -33.585 1.00 89.56 307 GLY A CA 1
ATOM 2402 C C . GLY A 1 307 ? 23.840 -21.684 -32.880 1.00 89.56 307 GLY A C 1
ATOM 2403 O O . GLY A 1 307 ? 23.567 -22.847 -32.581 1.00 89.56 307 GLY A O 1
ATOM 2404 N N . VAL A 1 308 ? 23.008 -20.672 -32.621 1.00 87.94 308 VAL A N 1
ATOM 2405 C CA . VAL A 1 308 ? 21.673 -20.862 -32.053 1.00 87.94 308 VAL A CA 1
ATOM 2406 C C . VAL A 1 308 ? 20.800 -21.551 -33.091 1.00 87.94 308 VAL A C 1
ATOM 2408 O O . VAL A 1 308 ? 20.675 -21.118 -34.236 1.00 87.94 308 VAL A O 1
ATOM 2411 N N . THR A 1 309 ? 20.175 -22.643 -32.675 1.00 86.19 309 THR A N 1
ATOM 2412 C CA . THR A 1 309 ? 19.165 -23.344 -33.459 1.00 86.19 309 THR A CA 1
ATOM 2413 C C . THR A 1 309 ? 17.919 -23.466 -32.604 1.00 86.19 309 THR A C 1
ATOM 2415 O O . THR A 1 309 ? 17.996 -23.765 -31.414 1.00 86.19 309 THR A O 1
ATOM 2418 N N . LEU A 1 310 ? 16.759 -23.214 -33.203 1.00 77.69 310 LEU A N 1
ATOM 2419 C CA . LEU A 1 310 ? 15.507 -23.625 -32.590 1.00 77.69 310 LEU A CA 1
ATOM 2420 C C . LEU A 1 310 ? 15.356 -25.106 -32.888 1.00 77.69 310 LEU A C 1
ATOM 2422 O O . LEU A 1 310 ? 15.382 -25.513 -34.052 1.00 77.69 310 LEU A O 1
ATOM 2426 N N . THR A 1 311 ? 15.213 -25.917 -31.846 1.00 75.69 311 THR A N 1
ATOM 2427 C CA . THR A 1 311 ? 14.743 -27.284 -32.019 1.00 75.69 311 THR A CA 1
ATOM 2428 C C . THR A 1 311 ? 13.368 -27.152 -32.658 1.00 75.69 311 THR A C 1
ATOM 2430 O O . THR A 1 311 ? 12.429 -26.686 -32.016 1.00 75.69 311 THR A O 1
ATOM 2433 N N . GLN A 1 312 ? 13.244 -27.471 -33.952 1.00 56.66 312 GLN A N 1
ATOM 2434 C CA . GLN A 1 312 ? 11.919 -27.685 -34.510 1.00 56.66 312 GLN A CA 1
ATOM 2435 C C . GLN A 1 312 ? 11.281 -28.736 -33.620 1.00 56.66 312 GLN A C 1
ATOM 2437 O O . GLN A 1 312 ? 11.833 -29.820 -33.450 1.00 56.66 312 GLN A O 1
ATOM 2442 N N . ASN A 1 313 ? 10.175 -28.347 -33.005 1.00 45.28 313 ASN A N 1
ATOM 2443 C CA . ASN A 1 313 ? 9.304 -29.174 -32.204 1.00 45.28 313 ASN A CA 1
ATOM 2444 C C . ASN A 1 313 ? 9.000 -30.488 -32.956 1.00 45.28 313 ASN A C 1
ATOM 2446 O O . ASN A 1 313 ? 8.007 -30.598 -33.669 1.00 45.28 313 ASN A O 1
ATOM 2450 N N . THR A 1 314 ? 9.844 -31.515 -32.797 1.00 39.38 314 THR A N 1
ATOM 2451 C CA . THR A 1 314 ? 9.496 -32.910 -33.112 1.00 39.38 314 THR A CA 1
ATOM 2452 C C . THR A 1 314 ? 8.459 -33.447 -32.132 1.00 39.38 314 THR A C 1
ATOM 2454 O O . THR A 1 314 ? 7.909 -34.522 -32.339 1.00 39.38 314 THR A O 1
ATOM 2457 N N . GLN A 1 315 ? 8.111 -32.667 -31.112 1.00 38.16 315 GLN A N 1
ATOM 2458 C CA . GLN A 1 315 ? 6.776 -32.671 -30.554 1.00 38.16 315 GLN A CA 1
ATOM 2459 C C . GLN A 1 315 ? 6.068 -31.422 -31.036 1.00 38.16 315 GLN A C 1
ATOM 2461 O O . GLN A 1 315 ? 6.311 -30.335 -30.524 1.00 38.16 315 GLN A O 1
ATOM 2466 N N . VAL A 1 316 ? 5.129 -31.595 -31.967 1.00 33.34 316 VAL A N 1
ATOM 2467 C CA . VAL A 1 316 ? 3.891 -30.821 -31.901 1.00 33.34 316 VAL A CA 1
ATOM 2468 C C . VAL A 1 316 ? 3.516 -30.823 -30.422 1.00 33.34 316 VAL A C 1
ATOM 2470 O O . VAL A 1 316 ? 3.165 -31.874 -29.883 1.00 33.34 316 VAL A O 1
ATOM 2473 N N . LEU A 1 317 ? 3.700 -29.693 -29.735 1.00 34.41 317 LEU A N 1
ATOM 2474 C CA . LEU A 1 317 ? 2.961 -29.449 -28.514 1.00 34.41 317 LEU A CA 1
ATOM 2475 C C . LEU A 1 317 ? 1.526 -29.596 -28.981 1.00 34.41 317 LEU A C 1
ATOM 2477 O O . LEU A 1 317 ? 1.017 -28.746 -29.715 1.00 34.41 317 LEU A O 1
ATOM 2481 N N . ALA A 1 318 ? 0.931 -30.748 -28.666 1.00 35.34 318 ALA A N 1
ATOM 2482 C CA . ALA A 1 318 ? -0.501 -30.888 -28.746 1.00 35.34 318 ALA A CA 1
ATOM 2483 C C . ALA A 1 318 ? -1.066 -29.613 -28.105 1.00 35.34 318 ALA A C 1
ATOM 2485 O O . ALA A 1 318 ? -0.507 -29.172 -27.088 1.00 35.34 318 ALA A O 1
ATOM 2486 N N . PRO A 1 319 ? -2.087 -28.979 -28.707 1.00 34.12 319 PRO A N 1
ATOM 2487 C CA . PRO A 1 319 ? -2.756 -27.863 -28.057 1.00 34.12 319 PRO A CA 1
ATOM 2488 C C . PRO A 1 319 ? -2.976 -28.247 -26.589 1.00 34.12 319 PRO A C 1
ATOM 2490 O O . PRO A 1 319 ? -3.304 -29.412 -26.332 1.00 34.12 319 PRO A O 1
ATOM 2493 N N . PRO A 1 320 ? -2.674 -27.348 -25.637 1.00 36.00 320 PRO A N 1
ATOM 2494 C CA . PRO A 1 320 ? -2.704 -27.672 -24.221 1.00 36.00 320 PRO A CA 1
ATOM 2495 C C . PRO A 1 320 ? -4.082 -28.238 -23.913 1.00 36.00 320 PRO A C 1
ATOM 2497 O O . PRO A 1 320 ? -5.058 -27.501 -23.927 1.00 36.00 320 PRO A O 1
ATOM 2500 N N . ILE A 1 321 ? -4.130 -29.555 -23.701 1.00 36.62 321 ILE A N 1
ATOM 2501 C CA . ILE A 1 321 ? -5.349 -30.334 -23.512 1.00 36.62 321 ILE A CA 1
ATOM 2502 C C . ILE A 1 321 ? -6.282 -30.205 -24.729 1.00 36.62 321 ILE A C 1
ATOM 2504 O O . ILE A 1 321 ? -6.970 -29.210 -24.942 1.00 36.62 321 ILE A O 1
ATOM 2508 N N . GLU A 1 322 ? -6.383 -31.273 -25.517 1.00 36.84 322 GLU A N 1
ATOM 2509 C CA . GLU A 1 322 ? -7.602 -31.497 -26.284 1.00 36.84 322 GLU A CA 1
ATOM 2510 C C . GLU A 1 322 ? -8.739 -31.559 -25.253 1.00 36.84 322 GLU A C 1
ATOM 2512 O O . GLU A 1 322 ? -8.871 -32.539 -24.515 1.00 36.84 322 GLU A O 1
ATOM 2517 N N . PHE A 1 323 ? -9.469 -30.449 -25.117 1.00 38.81 323 PHE A N 1
ATOM 2518 C CA . PHE A 1 323 ? -10.677 -30.342 -24.316 1.00 38.81 323 PHE A CA 1
ATOM 2519 C C . PHE A 1 323 ? -11.591 -31.480 -24.754 1.00 38.81 323 PHE A C 1
ATOM 2521 O O . PHE A 1 323 ? -12.218 -31.420 -25.810 1.00 38.81 323 PHE A O 1
ATOM 2528 N N . LYS A 1 324 ? -11.636 -32.560 -23.972 1.00 40.12 324 LYS A N 1
ATOM 2529 C CA . LYS A 1 324 ? -12.584 -33.639 -24.219 1.00 40.12 324 LYS A CA 1
ATOM 2530 C C . LYS A 1 324 ? -13.963 -33.066 -23.892 1.00 40.12 324 LYS A C 1
ATOM 2532 O O . LYS A 1 324 ? -14.172 -32.697 -22.737 1.00 40.12 324 LYS A O 1
ATOM 2537 N N . PRO A 1 325 ? -14.918 -33.025 -24.836 1.00 44.78 325 PRO A N 1
ATOM 2538 C CA . PRO A 1 325 ? -16.271 -32.533 -24.564 1.00 44.78 325 PRO A CA 1
ATOM 2539 C C . PRO A 1 325 ? -16.928 -33.246 -23.368 1.00 44.78 325 PRO A C 1
ATOM 2541 O O . PRO A 1 325 ? -17.669 -32.636 -22.610 1.00 44.78 325 PRO A O 1
ATOM 2544 N N . ALA A 1 326 ? -16.537 -34.499 -23.111 1.00 42.47 326 ALA A N 1
ATOM 2545 C CA . ALA A 1 326 ? -16.972 -35.288 -21.959 1.00 42.47 326 ALA A CA 1
ATOM 2546 C C . ALA A 1 326 ? -16.531 -34.738 -20.583 1.00 42.47 326 ALA A C 1
ATOM 2548 O O . ALA A 1 326 ? -17.087 -35.144 -19.571 1.00 42.47 326 ALA A O 1
ATOM 2549 N N . GLN A 1 327 ? -15.536 -33.843 -20.508 1.00 41.19 327 GLN A N 1
ATOM 2550 C CA . GLN A 1 327 ? -15.181 -33.136 -19.266 1.00 41.19 327 GLN A CA 1
ATOM 2551 C C . GLN A 1 327 ? -16.029 -31.873 -19.063 1.00 41.19 327 GLN A C 1
ATOM 2553 O O . GLN A 1 327 ? -16.232 -31.460 -17.922 1.00 41.19 327 GLN A O 1
ATOM 2558 N N . PHE A 1 328 ? -16.573 -31.312 -20.150 1.00 42.56 328 PHE A N 1
ATOM 2559 C CA . PHE A 1 328 ? -17.624 -30.302 -20.082 1.00 42.56 328 PHE A CA 1
ATOM 2560 C C . PHE A 1 328 ? -18.922 -30.924 -19.583 1.00 42.56 328 PHE A C 1
ATOM 2562 O O . PHE A 1 328 ? -19.533 -30.333 -18.715 1.00 42.56 328 PHE A O 1
ATOM 2569 N N . ASP A 1 329 ? -19.295 -32.133 -20.015 1.00 43.94 329 ASP A N 1
ATOM 2570 C CA . ASP A 1 329 ? -20.520 -32.794 -19.531 1.00 43.94 329 ASP A CA 1
ATOM 2571 C C . ASP A 1 329 ? -20.508 -33.037 -18.012 1.00 43.94 329 ASP A C 1
ATOM 2573 O O . ASP A 1 329 ? -21.547 -32.939 -17.365 1.00 43.94 329 ASP A O 1
ATOM 2577 N N . THR A 1 330 ? -19.340 -33.273 -17.406 1.00 42.94 330 THR A N 1
ATOM 2578 C CA . THR A 1 330 ? -19.205 -33.401 -15.943 1.00 42.94 330 THR A CA 1
ATOM 2579 C C . THR A 1 330 ? -19.346 -32.054 -15.220 1.00 42.94 330 THR A C 1
ATOM 2581 O O . THR A 1 330 ? -19.926 -31.997 -14.138 1.00 42.94 330 THR A O 1
ATOM 2584 N N . LEU A 1 331 ? -18.859 -30.960 -15.821 1.00 35.81 331 LEU A N 1
ATOM 2585 C CA . LEU A 1 331 ? -19.032 -29.589 -15.315 1.00 35.81 331 LEU A CA 1
ATOM 2586 C C . LEU A 1 331 ? -20.449 -29.043 -15.581 1.00 35.81 331 LEU A C 1
ATOM 2588 O O . LEU A 1 331 ? -20.994 -28.318 -14.755 1.00 35.81 331 LEU A O 1
ATOM 2592 N N . LEU A 1 332 ? -21.078 -29.453 -16.683 1.00 41.06 332 LEU A N 1
ATOM 2593 C CA . LEU A 1 332 ? -22.459 -29.142 -17.049 1.00 41.06 332 LEU A CA 1
ATOM 2594 C C . LEU A 1 332 ? -23.448 -29.952 -16.196 1.00 41.06 332 LEU A C 1
ATOM 2596 O O . LEU A 1 332 ? -24.521 -29.459 -15.867 1.00 41.06 332 LEU A O 1
ATOM 2600 N N . HIS A 1 333 ? -23.089 -31.166 -15.761 1.00 42.00 333 HIS A N 1
ATOM 2601 C CA . HIS A 1 333 ? -23.910 -31.917 -14.808 1.00 42.00 333 HIS A CA 1
ATOM 2602 C C . HIS A 1 333 ? -23.877 -31.330 -13.394 1.00 42.00 333 HIS A C 1
ATOM 2604 O O . HIS A 1 333 ? -24.915 -31.335 -12.732 1.00 42.00 333 HIS A O 1
ATOM 2610 N N . LEU A 1 334 ? -22.754 -30.735 -12.972 1.00 38.72 334 LEU A N 1
ATOM 2611 C CA . LEU A 1 334 ? -22.685 -29.908 -11.756 1.00 38.72 334 LEU A CA 1
ATOM 2612 C C . LEU A 1 334 ? -23.523 -28.618 -11.870 1.00 38.72 334 LEU A C 1
ATOM 2614 O O . LEU A 1 334 ? -23.952 -28.077 -10.858 1.00 38.72 334 LEU A O 1
ATOM 2618 N N . GLN A 1 335 ? -23.809 -28.157 -13.092 1.00 37.69 335 GLN A N 1
ATOM 2619 C CA . GLN A 1 335 ? -24.696 -27.023 -13.386 1.00 37.69 335 GLN A CA 1
ATOM 2620 C C . GLN A 1 335 ? -26.194 -27.377 -13.263 1.00 37.69 335 GLN A C 1
ATOM 2622 O O . GLN A 1 335 ? -27.036 -26.488 -13.140 1.00 37.69 335 GLN A O 1
ATOM 2627 N N . THR A 1 336 ? -26.535 -28.671 -13.296 1.00 41.69 336 THR A N 1
ATOM 2628 C CA . THR A 1 336 ? -27.919 -29.177 -13.204 1.00 41.69 336 THR A CA 1
ATOM 2629 C C . THR A 1 336 ? -28.264 -29.803 -11.855 1.00 41.69 336 THR A C 1
ATOM 2631 O O . THR A 1 336 ? -29.388 -30.273 -11.687 1.00 41.69 336 THR A O 1
ATOM 2634 N N . ASP A 1 337 ? -27.324 -29.814 -10.906 1.00 43.16 337 ASP A N 1
ATOM 2635 C CA . ASP A 1 337 ? -27.573 -30.293 -9.549 1.00 43.16 337 ASP A CA 1
ATOM 2636 C C . ASP A 1 337 ? -28.400 -29.246 -8.769 1.00 43.16 337 ASP A C 1
ATOM 2638 O O . ASP A 1 337 ? -27.911 -28.133 -8.527 1.00 43.16 337 ASP A O 1
ATOM 2642 N N . PRO A 1 338 ? -29.655 -29.552 -8.383 1.00 45.72 338 PRO A N 1
ATOM 2643 C CA . PRO A 1 338 ? -30.525 -28.608 -7.681 1.00 45.72 338 PRO A CA 1
ATOM 2644 C C . PRO A 1 338 ? -29.962 -28.140 -6.332 1.00 45.72 338 PRO A C 1
ATOM 2646 O O . PRO A 1 338 ? -30.389 -27.099 -5.828 1.00 45.72 338 PRO A O 1
ATOM 2649 N N . ASP A 1 339 ? -29.009 -28.878 -5.754 1.00 44.53 339 ASP A N 1
ATOM 2650 C CA . ASP A 1 339 ? -28.434 -28.559 -4.447 1.00 44.53 339 ASP A CA 1
ATOM 2651 C C . ASP A 1 339 ? -27.247 -27.573 -4.522 1.00 44.53 339 ASP A C 1
ATOM 2653 O O . ASP A 1 339 ? -26.916 -26.942 -3.516 1.00 44.53 339 ASP A O 1
ATOM 2657 N N . ILE A 1 340 ? -26.651 -27.350 -5.705 1.00 44.81 340 ILE A N 1
ATOM 2658 C CA . ILE A 1 340 ? -25.504 -26.431 -5.897 1.00 44.81 340 ILE A CA 1
ATOM 2659 C C . ILE A 1 340 ? -25.953 -24.996 -6.241 1.00 44.81 340 ILE A C 1
ATOM 2661 O O . ILE A 1 340 ? -25.222 -24.037 -5.982 1.00 44.81 340 ILE A O 1
ATOM 2665 N N . GLN A 1 341 ? -27.195 -24.805 -6.703 1.00 39.06 341 GLN A N 1
ATOM 2666 C CA . GLN A 1 341 ? -27.756 -23.485 -7.047 1.00 39.06 341 GLN A CA 1
ATOM 2667 C C . GLN A 1 341 ? -27.940 -22.514 -5.862 1.00 39.06 341 GLN A C 1
ATOM 2669 O O . GLN A 1 341 ? -28.367 -21.383 -6.065 1.00 39.06 341 GLN A O 1
ATOM 2674 N N . LYS A 1 342 ? -27.620 -22.912 -4.625 1.00 40.47 342 LYS A N 1
ATOM 2675 C CA . LYS A 1 342 ? -27.676 -22.027 -3.443 1.00 40.47 342 LYS A CA 1
ATOM 2676 C C . LYS A 1 342 ? -26.324 -21.434 -3.038 1.00 40.47 342 LYS A C 1
ATOM 2678 O O . LYS A 1 342 ? -26.251 -20.725 -2.037 1.00 40.47 342 LYS A O 1
ATOM 2683 N N . SER A 1 343 ? -25.251 -21.740 -3.766 1.00 38.22 343 SER A N 1
ATOM 2684 C CA . SER A 1 343 ? -23.926 -21.190 -3.479 1.00 38.22 343 SER A CA 1
ATOM 2685 C C . SER A 1 343 ? -23.782 -19.788 -4.075 1.00 38.22 343 SER A C 1
ATOM 2687 O O . SER A 1 343 ? -23.800 -19.624 -5.292 1.00 38.22 343 SER A O 1
ATOM 2689 N N . VAL A 1 344 ? -23.577 -18.788 -3.214 1.00 35.91 344 VAL A N 1
ATOM 2690 C CA . VAL A 1 344 ? -23.353 -17.366 -3.566 1.00 35.91 344 VAL A CA 1
ATOM 2691 C C . VAL A 1 344 ? -22.169 -17.187 -4.533 1.00 35.91 344 VAL A C 1
ATOM 2693 O O . VAL A 1 344 ? -22.146 -16.273 -5.351 1.00 35.91 344 VAL A O 1
ATOM 2696 N N . TRP A 1 345 ? -21.219 -18.126 -4.516 1.00 29.05 345 TRP A N 1
ATOM 2697 C CA . TRP A 1 345 ? -20.089 -18.172 -5.444 1.00 29.05 345 TRP A CA 1
ATOM 2698 C C . TRP A 1 345 ? -20.493 -18.407 -6.907 1.00 29.05 345 TRP A C 1
ATOM 2700 O O . TRP A 1 345 ? -19.742 -18.039 -7.807 1.00 29.05 345 TRP A O 1
ATOM 2710 N N . PHE A 1 346 ? -21.659 -19.012 -7.159 1.00 32.78 346 PHE A N 1
ATOM 2711 C CA . PHE A 1 346 ? -22.137 -19.305 -8.512 1.00 32.78 346 PHE A CA 1
ATOM 2712 C C . PHE A 1 346 ? -22.857 -18.114 -9.163 1.00 32.78 346 PHE A C 1
ATOM 2714 O O . PHE A 1 346 ? -22.776 -17.962 -10.379 1.00 32.78 346 PHE A O 1
ATOM 2721 N N . GLU A 1 347 ? -23.507 -17.244 -8.381 1.00 36.03 347 GLU A N 1
ATOM 2722 C CA . GLU A 1 347 ? -24.128 -16.017 -8.909 1.00 36.03 347 GLU A CA 1
ATOM 2723 C C . GLU A 1 347 ? -23.068 -14.993 -9.345 1.00 36.03 347 GLU A C 1
ATOM 2725 O O . GLU A 1 347 ? -23.197 -14.391 -10.408 1.00 36.03 347 GLU A O 1
ATOM 2730 N N . TRP A 1 348 ? -21.950 -14.896 -8.615 1.00 36.03 348 TRP A N 1
ATOM 2731 C CA . TRP A 1 348 ? -20.828 -14.014 -8.968 1.00 36.03 348 TRP A CA 1
ATOM 2732 C C . TRP A 1 348 ? -20.161 -14.368 -10.310 1.00 36.03 348 TRP A C 1
ATOM 2734 O O . TRP A 1 348 ? -19.636 -13.499 -11.003 1.00 36.03 348 TRP A O 1
ATOM 2744 N N . LEU A 1 349 ? -20.190 -15.646 -10.701 1.00 32.38 349 LEU A N 1
ATOM 2745 C CA . LEU A 1 349 ? -19.527 -16.142 -11.911 1.00 32.38 349 LEU A CA 1
ATOM 2746 C C . LEU A 1 349 ? -20.347 -15.913 -13.194 1.00 32.38 349 LEU A C 1
ATOM 2748 O O . LEU A 1 349 ? -19.804 -16.038 -14.287 1.00 32.38 349 LEU A O 1
ATOM 2752 N N . LEU A 1 350 ? -21.641 -15.594 -13.070 1.00 34.81 350 LEU A N 1
ATOM 2753 C CA . LEU A 1 350 ? -22.566 -15.406 -14.196 1.00 34.81 350 LEU A CA 1
ATOM 2754 C C . LEU A 1 350 ? -22.783 -13.931 -14.583 1.00 34.81 350 LEU A C 1
ATOM 2756 O O . LEU A 1 350 ? -23.365 -13.674 -15.635 1.00 34.81 350 LEU A O 1
ATOM 2760 N N . GLU A 1 351 ? -22.306 -12.974 -13.781 1.00 34.75 351 GLU A N 1
ATOM 2761 C CA . GLU A 1 351 ? -22.457 -11.529 -14.039 1.00 34.75 351 GLU A CA 1
ATOM 2762 C C . GLU A 1 351 ? -21.229 -10.849 -14.686 1.00 34.75 351 GLU A C 1
ATOM 2764 O O . GLU A 1 351 ? -21.195 -9.621 -14.783 1.00 34.75 351 GLU A O 1
ATOM 2769 N N . LYS A 1 352 ? -20.236 -11.602 -15.187 1.00 35.62 352 LYS A N 1
ATOM 2770 C CA . LYS A 1 352 ? -19.108 -11.047 -15.964 1.00 35.62 352 LYS A CA 1
ATOM 2771 C C . LYS A 1 352 ? -18.969 -11.623 -17.366 1.00 35.62 352 LYS A C 1
ATOM 2773 O O . LYS A 1 352 ? -18.990 -12.864 -17.508 1.00 35.62 352 LYS A O 1
#

Foldseek 3Di:
DPPPPPDDPVRVVVVLVVLVVVVVVVLVVLQVVLVVDPRSLVSSLVSLVVVLVPDDPVRVVSADPCNSVVSSVVSVVVVVVVVVVVPDQDPLLVVLLQVLCCVQVVRDQADADALVCCPPPVNVPPQLLSNQDPLNSSLLSVVSVVCVVQLFDCVLSNLVSSLVSVCSNNVNQPVDDQQQPDDADPQQWRKDKDFDPQLVVLLVLLVPPCLQVQASDDPSSNVQLNRRRRNLVPRFHGSNVVSQNSCVRSVHDGPDRSVVRNDDDGDPDSVNRIDMDTDPDGDDDPDDQWDDDPNDIDGDPVVVVVVHDDPPPPDPPPDPDPPDVVVVVVVVVCVVPPVNVPDPVVVVVPPD

Radius of gyration: 26.16 Å; chains: 1; bounding box: 76×53×66 Å

pLDDT: mean 79.66, std 18.11, range [29.05, 97.81]